Protein AF-A0A955UCB5-F1 (afdb_monomer)

pLDDT: mean 82.13, std 14.34, range [44.41, 97.75]

Radius of gyration: 19.91 Å; Cα contacts (8 Å, |Δi|>4): 439; chains: 1; bounding box: 48×42×51 Å

Solvent-accessible surface area (backbone atoms only — not comparable to full-atom values): 14800 Å² total; per-residue (Å²): 137,89,69,63,82,62,87,59,79,80,80,86,78,66,87,86,49,94,66,88,48,70,61,58,55,51,48,58,54,38,50,50,36,45,74,38,91,56,63,33,36,54,46,37,51,54,46,70,68,32,68,62,51,52,74,39,51,71,36,31,36,47,35,74,82,39,68,31,72,36,48,64,67,54,44,32,37,40,43,53,52,35,23,58,76,66,33,35,67,54,28,51,52,32,46,50,54,52,61,74,42,67,53,41,62,26,38,37,34,34,33,23,31,22,39,38,36,93,56,74,33,80,75,54,99,69,31,31,41,36,18,46,87,76,46,74,90,42,75,63,50,56,54,51,67,49,80,76,77,56,78,84,53,63,91,60,69,83,59,80,62,48,40,20,29,40,35,37,72,44,77,40,62,30,74,48,48,87,91,66,64,53,64,80,80,53,35,66,60,55,52,49,55,52,47,50,51,52,51,31,57,54,46,46,71,42,88,83,41,39,42,41,80,51,38,37,37,33,39,39,47,86,73,38,73,47,25,88,79,50,71,85,36,70,51,64,74,90,71,94,75,86,76,86,59,73,21,80,56,49,68,78,70,56,58,83,76,115

Secondary structure (DSSP, 8-state):
---TT--PPPP---TTSS---HHHHHHHHHHHHHHSTTHHHHHHHHHHH-HHHHHHTTPEEE-SS-EEE--HHHHHHHHHHHHHHH-HHHHHHHHHHHHH-SEEEEEEEEEEESEEESSPEEEETTEEEEETTTSPP-HHHHHHH--SSGGG-GGGTTSPPP-EEEEEEEEEESEE-GGG--TTTTHHHHHHHHHHHHHHHHHTTSTT---EEEEEEEEE-TTSTTTTTS---EE----S------EEE-HHHHGGG-

Sequence (258 aa):
MHIGHLNVPKPELNDEAIFHDSWLKLYLHYSRQIENEGPGVIALKALEEDPRAQALQGQYISRGSGASIFEIKKLAIWYLWAAHEFGSTVAERNLNKFLDSERIPVINILWVLGIEVDETIELGNGIRIISIKEMPDSPEKEHFLKEEIFDRYRFLNDLPMPKAAITYTCEVKKITNPESYDREKDNHFVTFSSLLYDVALLLNTVNGISCIPFYSTSYSSREMPMGMFCGRSGSAPRHEIWGSKSSKLSASNALDLN

Mean predicted aligned error: 7.87 Å

Foldseek 3Di:
DALAPFPQDDDPDDPPDPDPDPLVSLLVVLLVVLVDDGSLVVLLVVLVPDVLSVVQQQFWFDQLQGTFGDDSSLLSSLQSVCCVPPNNVLSVVQSVVQSPDQKAKKKKKFQKPQEAEPAWADLDPQKIKHFLVPDADDPLSSVLVCLDPVPVVVVCNPAHGGGIIIIHIDIAGTTDDPVCRPCVRSVVSVVVNVVSVVVQVVQVVQPQGHIGGAKIWMFGDSSHRPTHPRDIDIDGPDDPDGDPHHGYDDNVSSVVSD

Structure (mmCIF, N/CA/C/O backbone):
data_AF-A0A955UCB5-F1
#
_entry.id   AF-A0A955UCB5-F1
#
loop_
_atom_site.group_PDB
_atom_site.id
_atom_site.type_symbol
_atom_site.label_atom_id
_atom_site.label_alt_id
_atom_site.label_comp_id
_atom_site.label_asym_id
_atom_site.label_entity_id
_atom_site.label_seq_id
_atom_site.pdbx_PDB_ins_code
_atom_site.Cartn_x
_atom_site.Cartn_y
_atom_site.Cartn_z
_atom_site.occupancy
_atom_site.B_iso_or_equiv
_atom_site.auth_seq_id
_atom_site.auth_comp_id
_atom_site.auth_asym_id
_atom_site.auth_atom_id
_atom_site.pdbx_PDB_model_num
ATOM 1 N N . MET A 1 1 ? -15.658 -9.540 17.609 1.00 53.66 1 MET A N 1
ATOM 2 C CA . MET A 1 1 ? -16.356 -8.252 17.437 1.00 53.66 1 MET A CA 1
ATOM 3 C C . MET A 1 1 ? -17.074 -8.301 16.100 1.00 53.66 1 MET A C 1
ATOM 5 O O . MET A 1 1 ? -16.388 -8.554 15.122 1.00 53.66 1 MET A O 1
ATOM 9 N N . HIS A 1 2 ? -18.402 -8.142 16.063 1.00 53.25 2 HIS A N 1
ATOM 10 C CA . HIS A 1 2 ? -19.173 -8.201 14.816 1.00 53.25 2 HIS A CA 1
ATOM 11 C C . HIS A 1 2 ? -19.649 -6.795 14.433 1.00 53.25 2 HIS A C 1
ATOM 13 O O . HIS A 1 2 ? -20.469 -6.221 15.144 1.00 53.25 2 HIS A O 1
ATOM 19 N N . ILE A 1 3 ? -19.078 -6.226 13.363 1.00 59.25 3 ILE A N 1
ATOM 20 C CA . ILE A 1 3 ? -19.432 -4.889 12.829 1.00 59.25 3 ILE A CA 1
ATOM 21 C C . ILE A 1 3 ? -20.151 -5.017 11.460 1.00 59.25 3 ILE A C 1
ATOM 23 O O . ILE A 1 3 ? -20.574 -4.031 10.859 1.00 59.25 3 ILE A O 1
ATOM 27 N N . GLY A 1 4 ? -20.340 -6.239 10.944 1.00 44.41 4 GLY A N 1
ATOM 28 C CA . GLY A 1 4 ? -21.134 -6.487 9.739 1.00 44.41 4 GLY A CA 1
ATOM 29 C C . GLY A 1 4 ? -22.550 -5.908 9.856 1.00 44.41 4 GLY A C 1
ATOM 30 O O . GLY A 1 4 ? -23.153 -6.011 10.916 1.00 44.41 4 GLY A O 1
ATOM 31 N N . HIS A 1 5 ? -23.075 -5.318 8.772 1.00 59.44 5 HIS A N 1
ATOM 32 C CA . HIS A 1 5 ? -24.405 -4.672 8.637 1.00 59.44 5 HIS A CA 1
ATOM 33 C C . HIS A 1 5 ? -24.481 -3.148 8.823 1.00 59.44 5 HIS A C 1
ATOM 35 O O . HIS 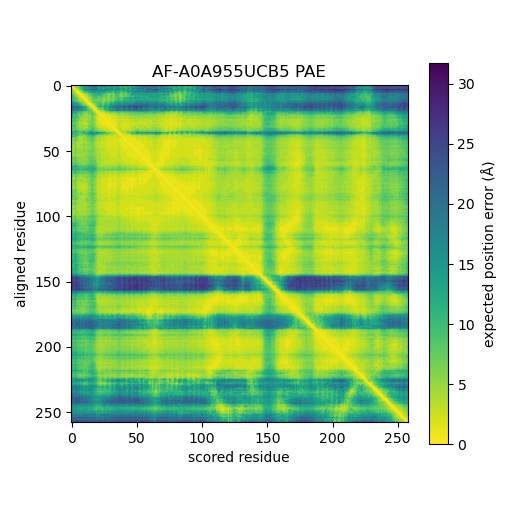A 1 5 ? -25.576 -2.591 8.909 1.00 59.44 5 HIS A O 1
ATOM 41 N N . LEU A 1 6 ? -23.356 -2.435 8.809 1.00 61.62 6 LEU A N 1
ATOM 42 C CA . LEU A 1 6 ? -23.396 -0.978 8.715 1.00 61.62 6 LEU A CA 1
ATOM 43 C C . LEU A 1 6 ? -23.772 -0.541 7.286 1.00 61.62 6 LEU A C 1
ATOM 45 O O . LEU A 1 6 ? -22.968 -0.665 6.365 1.00 61.62 6 LEU A O 1
ATOM 49 N N . ASN A 1 7 ? -24.985 -0.007 7.104 1.00 67.88 7 ASN A N 1
ATOM 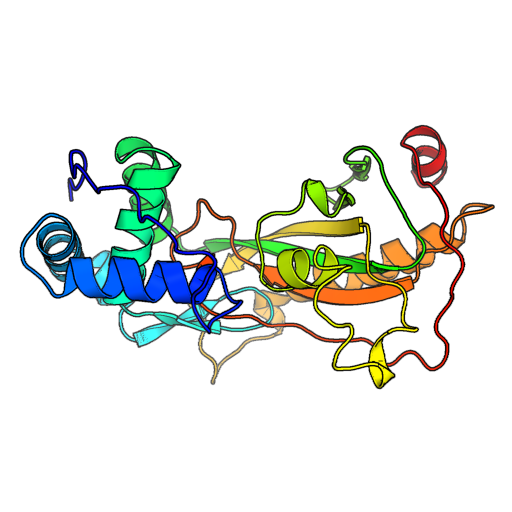50 C CA . ASN A 1 7 ? -25.397 0.689 5.878 1.00 67.88 7 ASN A CA 1
ATOM 51 C C . ASN A 1 7 ? -24.667 2.039 5.786 1.00 67.88 7 ASN A C 1
ATOM 53 O O . ASN A 1 7 ? -25.227 3.083 6.120 1.00 67.88 7 ASN A O 1
ATOM 57 N N . VAL A 1 8 ? -23.394 2.012 5.390 1.00 67.06 8 VAL A N 1
ATOM 58 C CA . VAL A 1 8 ? -22.567 3.214 5.228 1.00 67.06 8 VAL A CA 1
ATOM 59 C C . VAL A 1 8 ? -22.917 3.885 3.892 1.00 67.06 8 VAL A C 1
ATOM 61 O O . VAL A 1 8 ? -22.713 3.269 2.843 1.00 67.06 8 VAL A O 1
ATOM 64 N N . PRO A 1 9 ? -23.458 5.118 3.884 1.00 67.25 9 PRO A N 1
ATOM 65 C CA . PRO A 1 9 ? -23.790 5.810 2.643 1.00 67.25 9 PRO A CA 1
ATOM 66 C C . PRO A 1 9 ? -22.520 6.184 1.867 1.00 67.25 9 PRO A C 1
ATOM 68 O O . PRO A 1 9 ? -21.511 6.572 2.461 1.00 67.25 9 PRO A O 1
ATOM 71 N N . LYS A 1 10 ? -22.584 6.094 0.533 1.00 71.31 10 LYS A N 1
ATOM 72 C CA . LYS A 1 10 ? -21.487 6.500 -0.354 1.00 71.31 10 LYS A CA 1
ATOM 73 C C . LYS A 1 10 ? -21.282 8.018 -0.276 1.00 71.31 10 LYS A C 1
ATOM 75 O O . LYS A 1 10 ? -22.256 8.750 -0.459 1.00 71.31 10 LYS A O 1
ATOM 80 N N . PRO A 1 11 ? -20.053 8.516 -0.052 1.00 72.75 11 PRO A N 1
ATOM 81 C CA . PRO A 1 11 ? -19.789 9.944 -0.141 1.00 72.75 11 PRO A CA 1
ATOM 82 C C . PRO A 1 11 ? -20.012 10.461 -1.563 1.00 72.75 11 PRO A C 1
ATOM 84 O O . PRO A 1 11 ? -19.400 9.965 -2.510 1.00 72.75 11 PRO A O 1
ATOM 87 N N . GLU A 1 12 ? -20.810 11.517 -1.700 1.00 69.94 12 GLU A N 1
ATOM 88 C CA . GLU A 1 12 ? -20.760 12.385 -2.876 1.00 69.94 12 GLU A CA 1
ATOM 89 C C . GLU A 1 12 ? -19.517 13.273 -2.751 1.00 69.94 12 GLU A C 1
ATOM 91 O O . GLU A 1 12 ? -19.494 14.276 -2.032 1.00 69.94 12 GLU A O 1
ATOM 96 N N . LEU A 1 13 ? -18.424 12.849 -3.385 1.00 67.44 13 LEU A N 1
ATOM 97 C CA . LEU A 1 13 ? -17.206 13.645 -3.446 1.00 67.44 13 LEU A CA 1
ATOM 98 C C . LEU A 1 13 ? -17.403 14.735 -4.495 1.00 67.44 13 LEU A C 1
ATOM 100 O O . LEU A 1 13 ? -17.329 14.471 -5.687 1.00 67.44 13 LEU A O 1
ATOM 104 N N . ASN A 1 14 ? -17.663 15.960 -4.042 1.00 56.94 14 ASN A N 1
ATOM 105 C CA . ASN A 1 14 ? -17.807 17.093 -4.947 1.00 56.94 14 ASN A CA 1
ATOM 106 C C . ASN A 1 14 ? -16.453 17.394 -5.618 1.00 56.94 14 ASN A C 1
ATOM 108 O O . ASN A 1 14 ? -15.439 17.609 -4.930 1.00 56.94 14 ASN A O 1
ATOM 112 N N . ASP A 1 15 ? -16.426 17.421 -6.950 1.00 56.78 15 ASP A N 1
ATOM 113 C CA . ASP A 1 15 ? -15.214 17.700 -7.735 1.00 56.78 15 ASP A CA 1
ATOM 114 C C . ASP A 1 15 ? -14.729 19.148 -7.557 1.00 56.78 15 ASP A C 1
ATOM 116 O O . ASP A 1 15 ? -13.542 19.432 -7.696 1.00 56.78 15 ASP A O 1
ATOM 120 N N . GLU A 1 16 ? -15.619 20.043 -7.122 1.00 49.38 16 GLU A N 1
ATOM 121 C CA . GLU A 1 16 ? -15.372 21.480 -6.943 1.00 49.38 16 GLU A CA 1
ATOM 122 C C . GLU A 1 16 ? -14.616 21.851 -5.650 1.00 49.38 16 GLU A C 1
ATOM 124 O O . GLU A 1 16 ? -14.295 23.018 -5.419 1.00 49.38 16 GLU A O 1
ATOM 129 N N . ALA A 1 17 ? -14.331 20.890 -4.764 1.00 48.88 17 ALA A N 1
ATOM 130 C CA . ALA A 1 17 ? -13.659 21.185 -3.500 1.00 48.88 17 ALA A CA 1
ATOM 131 C C . ALA A 1 17 ? -12.164 21.522 -3.691 1.00 48.88 17 ALA A C 1
ATOM 133 O O . ALA A 1 17 ? -11.439 20.811 -4.381 1.00 48.88 17 ALA A O 1
ATOM 134 N N . ILE A 1 18 ? -11.698 22.551 -2.968 1.00 52.53 18 ILE A N 1
ATOM 135 C CA . ILE A 1 18 ? -10.327 23.120 -2.960 1.00 52.53 18 ILE A CA 1
ATOM 136 C C . ILE A 1 18 ? -9.224 22.066 -2.716 1.00 52.53 18 ILE A C 1
ATOM 138 O O . ILE A 1 18 ? -8.063 22.266 -3.070 1.00 52.53 18 ILE A O 1
ATOM 142 N N . PHE A 1 19 ? -9.570 20.925 -2.119 1.00 52.69 19 PHE A N 1
ATOM 143 C CA . PHE A 1 19 ? -8.641 19.826 -1.885 1.00 52.69 19 PHE A CA 1
ATOM 144 C C . PHE A 1 19 ? -8.586 18.904 -3.103 1.00 52.69 19 PHE A C 1
ATOM 146 O O . PHE A 1 19 ? -9.509 18.134 -3.346 1.00 52.69 19 PHE A O 1
ATOM 153 N N . HIS A 1 20 ? -7.477 18.934 -3.838 1.00 60.25 20 HIS A N 1
ATOM 154 C CA . HIS A 1 20 ? -7.224 18.010 -4.949 1.00 60.25 20 HIS A CA 1
ATOM 155 C C . HIS A 1 20 ? -6.845 16.590 -4.502 1.00 60.25 20 HIS A C 1
ATOM 157 O O . HIS A 1 20 ? -6.567 15.761 -5.360 1.00 60.25 20 HIS A O 1
ATOM 163 N N . ASP A 1 21 ? -6.796 16.328 -3.196 1.00 70.88 21 ASP A N 1
ATOM 164 C CA . ASP A 1 21 ? -6.437 15.036 -2.616 1.00 70.88 21 ASP A CA 1
ATOM 165 C C . ASP A 1 21 ? -7.709 14.237 -2.291 1.00 70.88 21 ASP A C 1
ATOM 167 O O . ASP A 1 21 ? -8.438 14.547 -1.338 1.00 70.88 21 ASP A O 1
ATOM 171 N N . SER A 1 22 ? -7.983 13.220 -3.110 1.00 72.62 22 SER A N 1
ATOM 172 C CA . SER A 1 22 ? -9.120 12.308 -2.950 1.00 72.62 22 SER A CA 1
ATOM 173 C C . SER A 1 22 ? -9.147 11.638 -1.566 1.00 72.62 22 SER A C 1
ATOM 175 O O . SER A 1 22 ? -10.216 11.477 -0.967 1.00 72.62 22 SER A O 1
ATOM 177 N N . TRP A 1 23 ? -7.977 11.346 -0.997 1.00 76.06 23 TRP A N 1
ATOM 178 C CA . TRP A 1 23 ? -7.823 10.689 0.299 1.00 76.06 23 TRP A CA 1
ATOM 179 C C . TRP A 1 23 ? -8.203 11.599 1.452 1.00 76.06 23 TRP A C 1
ATOM 181 O O . TRP A 1 23 ? -8.888 11.164 2.380 1.00 76.06 23 TRP A O 1
ATOM 191 N N . LEU A 1 24 ? -7.816 12.873 1.381 1.00 80.06 24 LEU A N 1
ATOM 192 C CA . LEU A 1 24 ? -8.208 13.859 2.380 1.00 80.06 24 LEU A CA 1
ATOM 193 C C . LEU A 1 24 ? -9.727 14.064 2.380 1.00 80.06 24 LEU A C 1
ATOM 195 O O . LEU A 1 24 ? -10.328 14.148 3.451 1.00 80.06 24 LEU A O 1
ATOM 199 N N . LYS A 1 25 ? -10.370 14.088 1.202 1.00 80.56 25 LYS A N 1
ATOM 200 C CA . LYS A 1 25 ? -11.837 14.186 1.124 1.00 80.56 25 LYS A CA 1
ATOM 201 C C . LYS A 1 25 ? -12.514 12.979 1.781 1.00 80.56 25 LYS A C 1
ATOM 203 O O . LYS A 1 25 ? -13.435 13.162 2.577 1.00 80.56 25 LYS A O 1
ATOM 208 N N . LEU A 1 26 ? -12.040 11.762 1.492 1.00 83.69 26 LEU A N 1
ATOM 209 C CA . LEU A 1 26 ? -12.549 10.536 2.117 1.00 83.69 26 LEU A CA 1
ATOM 210 C C . LEU A 1 26 ? -12.333 10.552 3.633 1.00 83.69 26 LEU A C 1
ATOM 212 O O . LEU A 1 26 ? -13.263 10.267 4.385 1.00 83.69 26 LEU A O 1
ATOM 216 N N . TYR A 1 27 ? -11.141 10.946 4.085 1.00 86.44 27 TYR A N 1
ATOM 217 C CA . TYR A 1 27 ? -10.825 11.065 5.504 1.00 86.44 27 TYR A CA 1
ATOM 218 C C . TYR A 1 27 ? -11.792 12.017 6.212 1.00 86.44 27 TYR A C 1
ATOM 220 O O . TYR A 1 27 ? -12.409 11.625 7.196 1.00 86.44 27 TYR A O 1
ATOM 228 N N . LEU A 1 28 ? -11.980 13.232 5.685 1.00 85.69 28 LEU A N 1
ATOM 229 C CA . LEU A 1 28 ? -12.888 14.230 6.261 1.00 85.69 28 LEU A CA 1
ATOM 230 C C . LEU A 1 28 ? -14.350 13.769 6.258 1.00 85.69 28 LEU A C 1
ATOM 232 O O . LEU A 1 28 ? -15.113 14.107 7.163 1.00 85.69 28 LEU A O 1
ATOM 236 N N . HIS A 1 29 ? -14.761 13.017 5.237 1.00 86.50 29 HIS A N 1
ATOM 237 C CA . HIS A 1 29 ? -16.113 12.481 5.171 1.00 86.50 29 HIS A CA 1
ATOM 238 C C . HIS A 1 29 ? -16.359 11.447 6.276 1.00 86.50 29 HIS A C 1
ATOM 240 O O . HIS A 1 29 ? -17.300 11.583 7.057 1.00 86.50 29 HIS A O 1
ATOM 246 N N . TYR A 1 30 ? -15.502 10.430 6.374 1.00 88.69 30 TYR A N 1
ATOM 247 C CA . TYR A 1 30 ? -15.668 9.367 7.364 1.00 88.69 30 TYR A CA 1
ATOM 248 C C . TYR A 1 30 ? -15.321 9.816 8.785 1.00 88.69 30 TYR A C 1
ATOM 250 O O . TYR A 1 30 ? -15.924 9.309 9.728 1.00 88.69 30 TYR A O 1
ATOM 258 N N . SER A 1 31 ? -14.427 10.798 8.964 1.00 88.88 31 SER A N 1
ATOM 259 C CA . SER A 1 31 ? -14.155 11.384 10.282 1.00 88.88 31 SER A CA 1
ATOM 260 C C . SER A 1 31 ? -15.422 12.004 10.870 1.00 88.88 31 SER A C 1
ATOM 262 O O . SER A 1 31 ? -15.750 11.764 12.025 1.00 88.88 31 SER A O 1
ATOM 264 N N . ARG A 1 32 ? -16.216 12.702 10.047 1.00 87.69 32 ARG A N 1
ATOM 265 C CA . ARG A 1 32 ? -17.524 13.217 10.471 1.00 87.69 32 ARG A CA 1
ATOM 266 C C . ARG A 1 32 ? -18.497 12.095 10.826 1.00 87.69 32 ARG A C 1
ATOM 268 O O . ARG A 1 32 ? -19.284 12.271 11.747 1.00 87.69 32 ARG A O 1
ATOM 275 N N . GLN A 1 33 ? -18.470 10.959 10.129 1.00 87.00 33 GLN A N 1
ATOM 276 C CA . GLN A 1 33 ? -19.364 9.837 10.444 1.00 87.00 33 GLN A CA 1
ATOM 277 C C . GLN A 1 33 ? -19.028 9.143 11.770 1.00 87.00 33 GLN A C 1
ATOM 279 O O . GLN A 1 33 ? -19.924 8.590 12.399 1.00 87.00 33 GLN A O 1
ATOM 284 N N . ILE A 1 34 ? -17.761 9.138 12.197 1.00 90.56 34 ILE A N 1
ATOM 285 C CA . ILE A 1 34 ? -17.385 8.588 13.512 1.00 90.56 34 ILE A CA 1
ATOM 286 C C . ILE A 1 34 ? -17.616 9.584 14.659 1.00 90.56 34 ILE A C 1
ATOM 288 O O . ILE A 1 34 ? -17.646 9.176 15.815 1.00 90.56 34 ILE A O 1
ATOM 292 N N . GLU A 1 35 ? -17.771 10.874 14.349 1.00 88.19 35 GLU A N 1
ATOM 293 C CA . GLU A 1 35 ? -18.061 11.940 15.318 1.00 88.19 35 GLU A CA 1
ATOM 294 C C . GLU A 1 35 ? -19.566 12.175 15.515 1.00 88.19 35 GLU A C 1
ATOM 296 O O . GLU A 1 35 ? -19.990 12.550 16.605 1.00 88.19 35 GLU A O 1
ATOM 301 N N . ASN A 1 36 ? -20.370 11.954 14.472 1.00 82.50 36 ASN A N 1
ATOM 302 C CA . ASN A 1 36 ? -21.817 12.150 14.491 1.00 82.50 36 ASN A CA 1
ATOM 303 C C . ASN A 1 36 ? -22.542 10.805 14.642 1.00 82.50 36 ASN A C 1
ATOM 305 O O . ASN A 1 36 ? -22.079 9.789 14.133 1.00 82.50 36 ASN A O 1
ATOM 309 N N . GLU A 1 37 ? -23.677 10.792 15.344 1.00 71.25 37 GLU A N 1
ATOM 310 C CA . GLU A 1 37 ? -24.471 9.584 15.617 1.00 71.25 37 GLU A CA 1
ATOM 311 C C . GLU A 1 37 ? -24.684 8.706 14.367 1.00 71.25 37 GLU A C 1
ATOM 313 O O . GLU A 1 37 ? -24.936 9.208 13.271 1.00 71.25 37 GLU A O 1
ATOM 318 N N . GLY A 1 38 ? -24.611 7.379 14.531 1.00 81.56 38 GLY A N 1
ATOM 319 C CA . GLY A 1 38 ? -24.869 6.421 13.454 1.00 81.56 38 GLY A CA 1
ATOM 320 C C . GLY A 1 38 ? -23.826 5.301 13.340 1.00 81.56 38 GLY A C 1
ATOM 321 O O . GLY A 1 38 ? -23.181 4.945 14.331 1.00 81.56 38 GLY A O 1
ATOM 322 N N . PRO A 1 39 ? -23.659 4.720 12.135 1.00 84.94 39 PRO A N 1
ATOM 323 C CA . PRO A 1 39 ? -22.756 3.595 11.884 1.00 84.94 39 PRO A CA 1
ATOM 324 C C . PRO A 1 39 ? -21.307 3.810 12.336 1.00 84.94 39 PRO A C 1
ATOM 326 O O . PRO A 1 39 ? -20.680 2.887 12.857 1.00 84.94 39 PRO A O 1
ATOM 329 N N . GLY A 1 40 ? -20.775 5.024 12.172 1.00 89.00 40 GLY A N 1
ATOM 330 C CA . GLY A 1 40 ? -19.391 5.322 12.531 1.00 89.00 40 GLY A CA 1
ATOM 331 C C . GLY A 1 40 ? -19.127 5.286 14.031 1.00 89.00 40 GLY A C 1
ATOM 332 O O . GLY A 1 40 ? -18.118 4.721 14.448 1.00 89.00 40 GLY A O 1
ATOM 333 N N . VAL A 1 41 ? -20.054 5.793 14.847 1.00 92.00 41 VAL A N 1
ATOM 334 C CA . VAL A 1 41 ? -19.956 5.724 16.315 1.00 92.00 41 VAL A CA 1
ATOM 335 C C . VAL A 1 41 ? -20.004 4.274 16.800 1.00 92.00 41 VAL A C 1
ATOM 337 O O . VAL A 1 41 ? -19.249 3.904 17.696 1.00 92.00 41 VAL A O 1
ATOM 340 N N . ILE A 1 42 ? -20.842 3.432 16.182 1.00 92.19 42 ILE A N 1
ATOM 341 C CA . ILE A 1 42 ? -20.923 2.000 16.510 1.00 92.19 42 ILE A CA 1
ATOM 342 C C . ILE A 1 42 ? -19.590 1.306 16.201 1.00 92.19 42 ILE A C 1
ATOM 344 O O . ILE A 1 42 ? -19.060 0.601 17.058 1.00 92.19 42 ILE A O 1
ATOM 348 N N . ALA A 1 43 ? -19.030 1.527 15.006 1.00 93.00 43 ALA A N 1
ATOM 349 C CA . ALA A 1 43 ? -17.743 0.951 14.617 1.00 93.00 43 ALA A CA 1
ATOM 350 C C . ALA A 1 43 ? -16.602 1.419 15.530 1.00 93.00 43 ALA A C 1
ATOM 352 O O . ALA A 1 43 ? -15.791 0.602 15.967 1.00 93.00 43 ALA A O 1
ATOM 353 N N . LEU A 1 44 ? -16.555 2.720 15.836 1.00 95.69 44 LEU A N 1
ATOM 354 C CA . LEU A 1 44 ? -15.549 3.300 16.718 1.00 95.69 44 LEU A CA 1
ATOM 355 C C . LEU A 1 44 ? -15.628 2.689 18.118 1.00 95.69 44 LEU A C 1
ATOM 357 O O . LEU A 1 44 ? -14.625 2.176 18.601 1.00 95.69 44 LEU A O 1
ATOM 361 N N . LYS A 1 45 ? -16.817 2.666 18.727 1.00 95.25 45 LYS A N 1
ATOM 362 C CA . LYS A 1 45 ? -17.015 2.104 20.065 1.00 95.25 45 LYS A CA 1
ATOM 363 C C . LYS A 1 45 ? -16.646 0.621 20.122 1.00 95.25 45 LYS A C 1
ATOM 365 O O . LYS A 1 45 ? -15.960 0.196 21.043 1.00 95.25 45 LYS A O 1
ATOM 370 N N . ALA A 1 46 ? -17.053 -0.157 19.119 1.00 95.44 46 ALA A N 1
ATOM 371 C CA . ALA A 1 46 ? -16.708 -1.573 19.046 1.00 95.44 46 ALA A CA 1
ATOM 372 C C . ALA A 1 46 ? -15.182 -1.780 19.007 1.00 95.44 46 ALA A C 1
ATOM 374 O O . ALA A 1 46 ? -14.657 -2.636 19.715 1.00 95.44 46 ALA A O 1
ATOM 375 N N . LEU A 1 47 ? -14.464 -0.967 18.224 1.00 96.19 47 LEU A N 1
ATOM 376 C CA . LEU A 1 47 ? -13.003 -1.001 18.153 1.00 96.19 47 LEU A CA 1
ATOM 377 C C . LEU A 1 47 ? -12.328 -0.495 19.433 1.00 96.19 47 LEU A C 1
ATOM 379 O O . LEU A 1 47 ? -11.282 -1.015 19.808 1.00 96.19 47 LEU A O 1
ATOM 383 N N . GLU A 1 48 ? -12.910 0.493 20.111 1.00 96.69 48 GLU A N 1
ATOM 384 C CA . GLU A 1 48 ? -12.438 0.954 21.419 1.00 96.69 48 GLU A CA 1
ATOM 385 C C . GLU A 1 48 ? -12.601 -0.128 22.499 1.00 96.69 48 GLU A C 1
ATOM 387 O O . GLU A 1 48 ? -11.800 -0.189 23.430 1.00 96.69 48 GLU A O 1
ATOM 392 N N . GLU A 1 49 ? -13.583 -1.017 22.363 1.00 97.44 49 GLU A N 1
ATOM 393 C CA . GLU A 1 49 ? -13.794 -2.160 23.256 1.00 97.44 49 GLU A CA 1
ATOM 394 C C . GLU A 1 49 ? -12.963 -3.405 22.862 1.00 97.44 49 GLU A C 1
ATOM 396 O O . GLU A 1 49 ? -12.839 -4.331 23.666 1.00 97.44 49 GLU A O 1
ATOM 401 N N . ASP A 1 50 ? -12.359 -3.452 21.663 1.00 97.62 50 ASP A N 1
ATOM 402 C CA . ASP A 1 50 ? -11.527 -4.582 21.221 1.00 97.62 50 ASP A CA 1
ATOM 403 C C . ASP A 1 50 ? -10.113 -4.506 21.842 1.00 97.62 50 ASP A C 1
ATOM 405 O O . ASP A 1 50 ? -9.330 -3.602 21.517 1.00 97.62 50 ASP A O 1
ATOM 409 N N . PRO A 1 51 ? -9.715 -5.477 22.691 1.00 97.75 51 PRO A N 1
ATOM 410 C CA . PRO A 1 51 ? -8.419 -5.444 23.367 1.00 97.75 51 PRO A CA 1
ATOM 411 C C . PRO A 1 51 ? -7.230 -5.492 22.396 1.00 97.75 51 PRO A C 1
ATOM 413 O O . PRO A 1 51 ? -6.164 -4.963 22.712 1.00 97.75 51 PRO A O 1
ATOM 416 N N . ARG A 1 52 ? -7.393 -6.082 21.202 1.00 97.44 52 ARG A N 1
ATOM 417 C CA . ARG A 1 52 ? -6.332 -6.138 20.182 1.00 97.44 52 ARG A CA 1
ATOM 418 C C . ARG A 1 52 ? -6.085 -4.761 19.574 1.00 97.44 52 ARG A C 1
ATOM 420 O O . ARG A 1 52 ? -4.939 -4.401 19.330 1.00 97.44 52 ARG A O 1
ATOM 427 N N . ALA A 1 53 ? -7.145 -3.984 19.347 1.00 96.69 53 ALA A N 1
ATOM 428 C CA . ALA A 1 53 ? -7.032 -2.619 18.840 1.00 96.69 53 ALA A CA 1
ATOM 429 C C . ALA A 1 53 ? -6.450 -1.678 19.907 1.00 96.69 53 ALA A C 1
ATOM 431 O O . ALA A 1 53 ? -5.559 -0.885 19.602 1.00 96.69 53 ALA A O 1
ATOM 432 N N . GLN A 1 54 ? -6.870 -1.830 21.168 1.00 97.62 54 GLN A N 1
ATOM 433 C CA . GLN A 1 54 ? -6.298 -1.094 22.301 1.00 97.62 54 GLN A CA 1
ATOM 434 C C . GLN A 1 54 ? -4.801 -1.363 22.482 1.00 97.62 54 GLN A C 1
ATOM 436 O O . GLN A 1 54 ? -4.032 -0.429 22.694 1.00 97.62 54 GLN A O 1
ATOM 441 N N . ALA A 1 55 ? -4.355 -2.612 22.313 1.00 96.00 55 ALA A N 1
ATOM 442 C CA . ALA A 1 55 ? -2.935 -2.960 22.380 1.00 96.00 55 ALA A CA 1
ATOM 443 C C . ALA A 1 55 ? -2.078 -2.255 21.307 1.00 96.00 55 ALA A C 1
ATOM 445 O O . ALA A 1 55 ? -0.874 -2.077 21.496 1.00 96.00 55 ALA A O 1
ATOM 446 N N . LEU A 1 56 ? -2.685 -1.846 20.188 1.00 95.12 56 LEU A N 1
ATOM 447 C CA . LEU A 1 56 ? -2.011 -1.112 19.117 1.00 95.12 56 LEU A CA 1
ATOM 448 C C . LEU A 1 56 ? -2.072 0.411 19.299 1.00 95.12 56 LEU A C 1
ATOM 450 O O . LEU A 1 56 ? -1.308 1.115 18.644 1.00 95.12 56 LEU A O 1
ATOM 454 N N . GLN A 1 57 ? -2.941 0.944 20.163 1.00 95.62 57 GLN A N 1
ATOM 455 C CA . GLN A 1 57 ? -3.116 2.389 20.342 1.00 95.62 57 GLN A CA 1
ATOM 456 C C . GLN A 1 57 ? -1.793 3.084 20.702 1.00 95.62 57 GLN A C 1
ATOM 458 O O . GLN A 1 57 ? -1.121 2.724 21.666 1.00 95.62 57 GLN A O 1
ATOM 463 N N . GLY A 1 58 ? -1.409 4.089 19.906 1.00 92.75 58 GLY A N 1
ATOM 464 C CA . GLY A 1 58 ? -0.161 4.837 20.085 1.00 92.75 58 GLY A CA 1
ATOM 465 C C . GLY A 1 58 ? 1.106 4.129 19.585 1.00 92.75 58 GLY A C 1
ATOM 466 O O . GLY A 1 58 ? 2.169 4.745 19.566 1.00 92.75 58 GLY A O 1
ATOM 467 N N . GLN A 1 59 ? 1.016 2.870 19.146 1.00 93.31 59 GLN A N 1
ATOM 468 C CA . GLN A 1 59 ? 2.152 2.137 18.583 1.00 93.31 59 GLN A CA 1
ATOM 469 C C . GLN A 1 59 ? 2.475 2.619 17.167 1.00 93.31 59 GLN A C 1
ATOM 471 O O . GLN A 1 59 ? 1.594 3.052 16.423 1.00 93.31 59 GLN A O 1
ATOM 476 N N . TYR A 1 60 ? 3.738 2.499 16.759 1.00 91.06 60 TYR A N 1
ATOM 477 C CA . TYR A 1 60 ? 4.143 2.779 15.383 1.00 91.06 60 TYR A CA 1
ATOM 478 C C . TYR A 1 60 ? 3.932 1.544 14.508 1.00 91.06 60 TYR A C 1
ATOM 480 O O . TYR A 1 60 ? 4.550 0.498 14.712 1.00 91.06 60 TYR A O 1
ATOM 488 N N . ILE A 1 61 ? 3.068 1.680 13.505 1.00 90.44 61 ILE A N 1
ATOM 489 C CA . ILE A 1 61 ? 2.789 0.631 12.525 1.00 90.44 61 ILE A CA 1
ATOM 490 C C . ILE A 1 61 ? 3.679 0.848 11.312 1.00 90.44 61 ILE A C 1
ATOM 492 O O . ILE A 1 61 ? 3.720 1.948 10.753 1.00 90.44 61 ILE A O 1
ATOM 496 N N . SER A 1 62 ? 4.405 -0.198 10.929 1.00 87.81 62 SER A N 1
ATOM 497 C CA . SER A 1 62 ? 5.298 -0.189 9.777 1.00 87.81 62 SER A CA 1
ATOM 498 C C . SER A 1 62 ? 4.524 0.009 8.475 1.00 87.81 62 SER A C 1
ATOM 500 O O . SER A 1 62 ? 3.421 -0.498 8.288 1.00 87.81 62 SER A O 1
ATOM 502 N N . ARG A 1 63 ? 5.141 0.737 7.553 1.00 83.06 63 ARG A N 1
ATOM 503 C CA . ARG A 1 63 ? 4.713 0.931 6.163 1.00 83.06 63 ARG A CA 1
ATOM 504 C C . ARG A 1 63 ? 5.811 0.487 5.192 1.00 83.06 63 ARG A C 1
ATOM 506 O O . ARG A 1 63 ? 5.831 0.916 4.042 1.00 83.06 63 ARG A O 1
ATOM 513 N N . GLY A 1 64 ? 6.766 -0.317 5.668 1.00 83.56 64 GLY A N 1
ATOM 514 C CA . GLY A 1 64 ? 8.004 -0.640 4.962 1.00 83.56 64 GLY A CA 1
ATOM 515 C C . GLY A 1 64 ? 9.069 0.426 5.202 1.00 83.56 64 GLY A C 1
ATOM 516 O O . GLY A 1 64 ? 9.812 0.348 6.174 1.00 83.56 64 GLY A O 1
ATOM 517 N N . SER A 1 65 ? 9.117 1.454 4.350 1.00 80.44 65 SER A N 1
ATOM 518 C CA . SER A 1 65 ? 10.143 2.515 4.407 1.00 80.44 65 SER A CA 1
ATOM 519 C C . SER A 1 65 ? 9.917 3.576 5.498 1.00 80.44 65 SER A C 1
ATOM 521 O O . SER A 1 65 ? 10.725 4.489 5.659 1.00 80.44 65 SER A O 1
ATOM 523 N N . GLY A 1 66 ? 8.830 3.471 6.259 1.00 82.69 66 GLY A N 1
ATOM 524 C CA . GLY A 1 66 ? 8.490 4.385 7.342 1.00 82.69 66 GLY A CA 1
ATOM 525 C C . GLY A 1 66 ? 7.473 3.772 8.295 1.00 82.69 66 GLY A C 1
ATOM 526 O O . GLY A 1 66 ? 7.087 2.614 8.151 1.00 82.69 66 GLY A O 1
ATOM 527 N N . ALA A 1 67 ? 7.019 4.557 9.267 1.00 86.19 67 ALA A N 1
ATOM 528 C CA . ALA A 1 67 ? 6.005 4.132 10.223 1.00 86.19 67 ALA A CA 1
ATOM 529 C C . ALA A 1 67 ? 5.046 5.273 10.559 1.00 86.19 67 ALA A C 1
ATOM 531 O O . ALA A 1 67 ? 5.347 6.443 10.312 1.00 86.19 67 ALA A O 1
ATOM 532 N N . SER A 1 68 ? 3.871 4.943 11.075 1.00 87.25 68 SER A N 1
ATOM 533 C CA . SER A 1 68 ? 2.858 5.915 11.498 1.00 87.25 68 SER A CA 1
ATOM 534 C C . SER A 1 68 ? 2.252 5.499 12.826 1.00 87.25 68 SER A C 1
ATOM 536 O O . SER A 1 68 ? 2.040 4.308 13.053 1.00 87.25 68 SER A O 1
ATOM 538 N N . ILE A 1 69 ? 1.926 6.477 13.667 1.00 90.56 69 ILE A N 1
ATOM 539 C CA . ILE A 1 69 ? 1.227 6.224 14.926 1.00 90.56 69 ILE A CA 1
ATOM 540 C C . ILE A 1 69 ? -0.158 5.650 14.621 1.00 90.56 69 ILE A C 1
ATOM 542 O O . ILE A 1 69 ? -0.901 6.183 13.790 1.00 90.56 69 ILE A O 1
ATOM 546 N N . PHE A 1 70 ? -0.486 4.552 15.290 1.00 92.75 70 PHE A N 1
ATOM 547 C CA . PHE A 1 70 ? -1.790 3.929 15.213 1.00 92.75 70 PHE A CA 1
ATOM 548 C C . PHE A 1 70 ? -2.799 4.653 16.094 1.00 92.75 70 PHE A C 1
ATOM 550 O O . PHE A 1 70 ? -2.565 4.906 17.278 1.00 92.75 70 PHE A O 1
ATOM 557 N N . GLU A 1 71 ? -3.951 4.935 15.496 1.00 93.75 71 GLU A N 1
ATOM 558 C CA . GLU A 1 71 ? -5.091 5.549 16.154 1.00 93.75 71 GLU A CA 1
ATOM 559 C C . GLU A 1 71 ? -6.340 4.741 15.813 1.00 93.75 71 GLU A C 1
ATOM 561 O O . GLU A 1 71 ? -6.670 4.569 14.637 1.00 93.75 71 GLU A O 1
ATOM 566 N N . ILE A 1 72 ? -7.073 4.301 16.833 1.00 95.62 72 ILE A N 1
ATOM 567 C CA . ILE A 1 72 ? -8.325 3.549 16.666 1.00 95.62 72 ILE A CA 1
ATOM 568 C C . ILE A 1 72 ? -9.326 4.306 15.777 1.00 95.62 72 ILE A C 1
ATOM 570 O O . ILE A 1 72 ? -9.997 3.701 14.944 1.00 95.62 72 ILE A O 1
ATOM 574 N N . LYS A 1 73 ? -9.359 5.642 15.854 1.00 93.50 73 LYS A N 1
ATOM 575 C CA . LYS A 1 73 ? -10.184 6.483 14.969 1.00 93.50 73 LYS A CA 1
ATOM 576 C C . LYS A 1 73 ? -9.869 6.276 13.485 1.00 93.50 73 LYS A C 1
ATOM 578 O O . LYS A 1 73 ? -10.786 6.155 12.677 1.00 93.50 73 LYS A O 1
ATOM 583 N N . LYS A 1 74 ? -8.586 6.187 13.117 1.00 92.12 74 LYS A N 1
ATOM 584 C CA . LYS A 1 74 ? -8.164 5.920 11.730 1.00 92.12 74 LYS A CA 1
ATOM 585 C C . LYS A 1 74 ? -8.542 4.506 11.293 1.00 92.12 74 LYS A C 1
ATOM 587 O O . LYS A 1 74 ? -8.918 4.309 10.140 1.00 92.12 74 LYS A O 1
ATOM 592 N N . LEU A 1 75 ? -8.502 3.543 12.215 1.00 93.94 75 LEU A N 1
ATOM 593 C CA . LEU A 1 75 ? -8.966 2.182 11.960 1.00 93.94 75 LEU A CA 1
ATOM 594 C C . LEU A 1 75 ? -10.484 2.131 11.713 1.00 93.94 75 LEU A C 1
ATOM 596 O O . LEU A 1 75 ? -10.921 1.464 10.777 1.00 93.94 75 LEU A O 1
ATOM 600 N N . ALA A 1 76 ? -11.273 2.875 12.492 1.00 94.12 76 ALA A N 1
ATOM 601 C CA . ALA A 1 76 ? -12.716 3.002 12.294 1.00 94.12 76 ALA A CA 1
ATOM 602 C C . ALA A 1 76 ? -13.049 3.661 10.945 1.00 94.12 76 ALA A C 1
ATOM 604 O O . ALA A 1 76 ? -13.870 3.141 10.194 1.00 94.12 76 ALA A O 1
ATOM 605 N N . ILE A 1 77 ? -12.354 4.751 10.595 1.00 92.31 77 ILE A N 1
ATOM 606 C CA . ILE A 1 77 ? -12.470 5.414 9.284 1.00 92.31 77 ILE A CA 1
ATOM 607 C C . ILE A 1 77 ? -12.171 4.435 8.144 1.00 92.31 77 ILE A C 1
ATOM 609 O O . ILE A 1 77 ? -12.953 4.334 7.198 1.00 92.31 77 ILE A O 1
ATOM 613 N N . TRP A 1 78 ? -11.070 3.683 8.248 1.00 92.56 78 TRP A N 1
ATOM 614 C CA . TRP A 1 78 ? -10.744 2.649 7.269 1.00 92.56 78 TRP A CA 1
ATOM 615 C C . TRP A 1 78 ?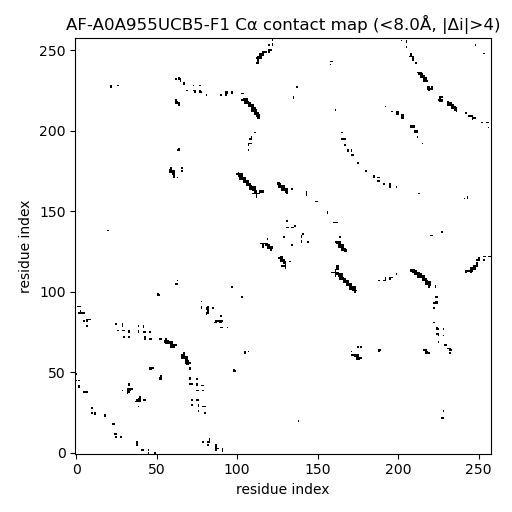 -11.843 1.592 7.175 1.00 92.56 78 TRP A C 1
ATOM 617 O O . TRP A 1 78 ? -12.216 1.225 6.067 1.00 92.56 78 TRP A O 1
ATOM 627 N N . TYR A 1 79 ? -12.390 1.132 8.304 1.00 93.50 79 TYR A N 1
ATOM 628 C CA . TYR A 1 79 ? -13.430 0.107 8.301 1.00 93.50 79 TYR A CA 1
ATOM 629 C C . TYR A 1 79 ? -14.691 0.585 7.579 1.00 93.50 79 TYR A C 1
ATOM 631 O O . TYR A 1 79 ? -15.224 -0.153 6.756 1.00 93.50 79 TYR A O 1
ATOM 639 N N . LEU A 1 80 ? -15.145 1.816 7.838 1.00 91.94 80 LEU A N 1
ATOM 640 C CA . LEU A 1 80 ? -16.309 2.390 7.154 1.00 91.94 80 LEU A CA 1
ATOM 641 C C . LEU A 1 80 ? -16.088 2.469 5.643 1.00 91.94 80 LEU A C 1
ATOM 643 O O . LEU A 1 80 ? -16.942 2.033 4.872 1.00 91.94 80 LEU A O 1
ATOM 647 N N . TRP A 1 81 ? -14.922 2.968 5.228 1.00 91.00 81 TRP A N 1
ATOM 648 C CA . TRP A 1 81 ? -14.554 3.028 3.818 1.00 91.00 81 TRP A CA 1
ATOM 649 C C . TRP A 1 81 ? -14.483 1.635 3.180 1.00 91.00 81 TRP A C 1
ATOM 651 O O . TRP A 1 81 ? -15.073 1.415 2.127 1.00 91.00 81 TRP A O 1
ATOM 661 N N . ALA A 1 82 ? -13.809 0.681 3.822 1.00 91.06 82 ALA A N 1
ATOM 662 C CA . ALA A 1 82 ? -13.634 -0.672 3.304 1.00 91.06 82 ALA A CA 1
ATOM 663 C C . ALA A 1 82 ? -14.961 -1.440 3.258 1.00 91.06 82 ALA A C 1
ATOM 665 O O . ALA A 1 82 ? -15.198 -2.211 2.332 1.00 91.06 82 ALA A O 1
ATOM 666 N N . ALA A 1 83 ? -15.840 -1.229 4.240 1.00 91.69 83 ALA A N 1
ATOM 667 C CA . ALA A 1 83 ? -17.172 -1.819 4.264 1.00 91.69 83 ALA A CA 1
ATOM 668 C C . ALA A 1 83 ? -18.042 -1.278 3.126 1.00 91.69 83 ALA A C 1
ATOM 670 O O . ALA A 1 83 ? -18.816 -2.037 2.548 1.00 91.69 83 ALA A O 1
ATOM 671 N N . HIS A 1 84 ? -17.889 0.002 2.787 1.00 88.44 84 HIS A N 1
ATOM 672 C CA . HIS A 1 84 ? -18.524 0.602 1.620 1.00 88.44 84 HIS A CA 1
ATOM 673 C C . HIS A 1 84 ? -17.935 0.063 0.301 1.00 88.44 84 HIS A C 1
ATOM 675 O O . HIS A 1 84 ? -18.688 -0.330 -0.583 1.00 88.44 84 HIS A O 1
ATOM 681 N N . GLU A 1 85 ? -16.607 0.017 0.171 1.00 87.44 85 GLU A N 1
ATOM 682 C CA . GLU A 1 85 ? -15.928 -0.326 -1.087 1.00 87.44 85 GLU A CA 1
ATOM 683 C C . GLU A 1 85 ? -15.989 -1.826 -1.417 1.00 87.44 85 GLU A C 1
ATOM 685 O O . GLU A 1 85 ? -16.197 -2.213 -2.564 1.00 87.44 85 GLU A O 1
ATOM 690 N N . PHE A 1 86 ? -15.819 -2.684 -0.408 1.00 89.81 86 PHE A N 1
ATOM 691 C CA . PHE A 1 86 ? -15.669 -4.134 -0.579 1.00 89.81 86 PHE A CA 1
ATOM 692 C C . PHE A 1 86 ? -16.786 -4.950 0.090 1.00 89.81 86 PHE A C 1
ATOM 694 O O . PHE A 1 86 ? -16.808 -6.178 -0.018 1.00 89.81 86 PHE A O 1
ATOM 701 N N . GLY A 1 87 ? -17.704 -4.293 0.803 1.00 91.19 87 GLY A N 1
ATOM 702 C CA . GLY A 1 87 ? -18.725 -4.935 1.627 1.00 91.19 87 GLY A CA 1
ATOM 703 C C . GLY A 1 87 ? -18.246 -5.236 3.053 1.00 91.19 87 GLY A C 1
ATOM 704 O O . GLY A 1 87 ? -17.091 -5.601 3.296 1.00 91.19 87 GLY A O 1
ATOM 705 N N . SER A 1 88 ? -19.157 -5.132 4.028 1.00 91.56 88 SER A N 1
ATOM 706 C CA . SER A 1 88 ? -18.825 -5.244 5.459 1.00 91.56 88 SER A CA 1
ATOM 707 C C . SER A 1 88 ? -18.189 -6.583 5.842 1.00 91.56 88 SER A C 1
ATOM 709 O O . SER A 1 88 ? -17.302 -6.612 6.689 1.00 91.56 88 SER A O 1
ATOM 711 N N . THR A 1 89 ? -18.594 -7.690 5.208 1.00 92.81 89 THR A N 1
ATOM 712 C CA . THR A 1 89 ? -18.020 -9.022 5.467 1.00 92.81 89 THR A CA 1
ATOM 713 C C . THR A 1 89 ? -16.541 -9.089 5.086 1.00 92.81 89 THR A C 1
ATOM 715 O O . THR A 1 89 ? -15.733 -9.645 5.829 1.00 92.81 89 THR A O 1
ATOM 718 N N . VAL A 1 90 ? -16.166 -8.502 3.944 1.00 92.56 90 VAL A N 1
ATOM 719 C CA . VAL A 1 90 ? -14.768 -8.458 3.492 1.00 92.56 90 VAL A CA 1
ATOM 720 C C . VAL A 1 90 ? -13.956 -7.532 4.393 1.00 92.56 90 VAL A C 1
ATOM 722 O O . VAL A 1 90 ? -12.880 -7.921 4.849 1.00 92.56 90 VAL A O 1
ATOM 725 N N . ALA A 1 91 ? -14.498 -6.356 4.717 1.00 93.06 91 ALA A N 1
ATOM 726 C CA . ALA A 1 91 ? -13.862 -5.406 5.625 1.00 93.06 91 ALA A CA 1
ATOM 727 C C . ALA A 1 91 ? -13.605 -6.012 7.013 1.00 93.06 91 ALA A C 1
ATOM 729 O O . ALA A 1 91 ? -12.508 -5.886 7.549 1.00 93.06 91 ALA A O 1
ATOM 730 N N . GLU A 1 92 ? -14.578 -6.730 7.576 1.00 94.69 92 GLU A N 1
ATOM 731 C CA . GLU A 1 92 ? -14.459 -7.381 8.885 1.00 94.69 92 GLU A CA 1
ATOM 732 C C . GLU A 1 92 ? -13.441 -8.523 8.878 1.00 94.69 92 GLU A C 1
ATOM 734 O O . GLU A 1 92 ? -12.631 -8.647 9.798 1.00 94.69 92 GLU A O 1
ATOM 739 N N . ARG A 1 93 ? -13.425 -9.339 7.820 1.00 95.19 93 ARG A N 1
ATOM 740 C CA . ARG A 1 93 ? -12.403 -10.377 7.650 1.00 95.19 93 ARG A CA 1
ATOM 741 C C . ARG A 1 93 ? -11.002 -9.768 7.616 1.00 95.19 93 ARG A C 1
ATOM 743 O O . ARG A 1 93 ? -10.104 -10.259 8.297 1.00 95.19 93 ARG A O 1
ATOM 750 N N . ASN A 1 94 ? -10.819 -8.702 6.843 1.00 94.81 94 ASN A N 1
ATOM 751 C CA . ASN A 1 94 ? -9.528 -8.040 6.693 1.00 94.81 94 ASN A CA 1
ATOM 752 C C . ASN A 1 94 ? -9.096 -7.322 7.979 1.00 94.81 94 ASN A C 1
ATOM 754 O O . ASN A 1 94 ? -7.927 -7.386 8.353 1.00 94.81 94 ASN A O 1
ATOM 758 N N . LEU A 1 95 ? -10.048 -6.712 8.690 1.00 95.75 95 LEU A N 1
ATOM 759 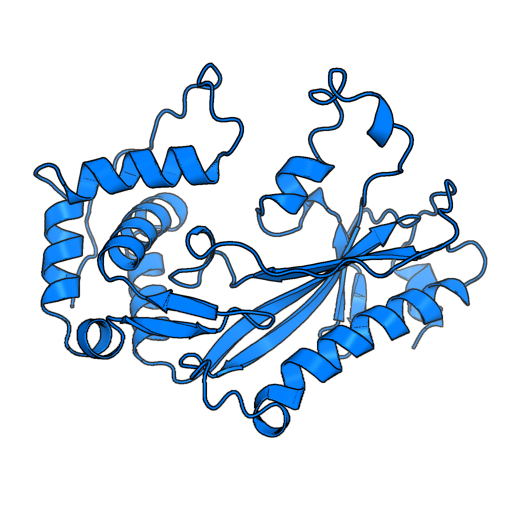C CA . LEU A 1 95 ? -9.842 -6.122 10.007 1.00 95.75 95 LEU A CA 1
ATOM 760 C C . LEU A 1 95 ? -9.327 -7.156 11.007 1.00 95.75 95 LEU A C 1
ATOM 762 O O . LEU A 1 95 ? -8.306 -6.928 11.647 1.00 95.75 95 LEU A O 1
ATOM 766 N N . ASN A 1 96 ? -10.008 -8.298 11.124 1.00 96.00 96 ASN A N 1
ATOM 767 C CA . ASN A 1 96 ? -9.600 -9.354 12.047 1.00 96.00 96 ASN A CA 1
ATOM 768 C C . ASN A 1 96 ? -8.233 -9.923 11.660 1.00 96.00 96 ASN A C 1
ATOM 770 O O . ASN A 1 96 ? -7.348 -9.993 12.507 1.00 96.00 96 ASN A O 1
ATOM 774 N N . LYS A 1 97 ? -8.015 -10.212 10.368 1.00 95.19 97 LYS A N 1
ATOM 775 C CA . LYS A 1 97 ? -6.707 -10.656 9.864 1.00 95.19 97 LYS A CA 1
ATOM 776 C C . LYS A 1 97 ? -5.598 -9.681 10.253 1.00 95.19 97 LYS A C 1
ATOM 778 O O . LYS A 1 97 ? -4.541 -10.118 10.691 1.00 95.19 97 LYS A O 1
ATOM 783 N N . PHE A 1 98 ? -5.833 -8.381 10.096 1.00 95.31 98 PHE A N 1
ATOM 784 C CA . PHE A 1 98 ? -4.876 -7.371 10.519 1.00 95.31 98 PHE A CA 1
ATOM 785 C C . PHE A 1 98 ? -4.688 -7.378 12.022 1.00 95.31 98 PHE A C 1
ATOM 787 O O . PHE A 1 98 ? -3.550 -7.440 12.439 1.00 95.31 98 PHE A O 1
ATOM 794 N N . LEU A 1 99 ? -5.738 -7.317 12.844 1.00 95.88 99 LEU A N 1
ATOM 795 C CA . LEU A 1 99 ? -5.594 -7.256 14.302 1.00 95.88 99 LEU A CA 1
ATOM 796 C C . LEU A 1 99 ? -4.827 -8.467 14.854 1.00 95.88 99 LEU A C 1
ATOM 798 O O . LEU A 1 99 ? -3.963 -8.285 15.709 1.00 95.88 99 LEU A O 1
ATOM 802 N N . ASP A 1 100 ? -5.064 -9.653 14.294 1.00 96.00 100 ASP A N 1
ATOM 803 C CA . ASP A 1 100 ? -4.463 -10.915 14.738 1.00 96.00 100 ASP A CA 1
ATOM 804 C C . ASP A 1 100 ? -3.042 -11.161 14.206 1.00 96.00 100 ASP A C 1
ATOM 806 O O . ASP A 1 100 ? -2.327 -12.011 14.733 1.00 96.00 100 ASP A O 1
ATOM 810 N N . SER A 1 101 ? -2.601 -10.450 13.163 1.00 94.38 101 SER A N 1
ATOM 811 C CA . SER A 1 101 ? -1.297 -10.719 12.550 1.00 94.38 101 SER A CA 1
ATOM 812 C C . SER A 1 101 ? -0.126 -10.071 13.297 1.00 94.38 101 SER A C 1
ATOM 814 O O . SER A 1 101 ? -0.216 -8.966 13.819 1.00 94.38 101 SER A O 1
ATOM 816 N N . GLU A 1 102 ? 1.049 -10.694 13.292 1.00 93.12 102 GLU A N 1
ATOM 817 C CA . GLU A 1 102 ? 2.285 -10.013 13.725 1.00 93.12 102 GLU A CA 1
ATOM 818 C C . GLU A 1 102 ? 2.967 -9.258 12.579 1.00 93.12 102 GLU A C 1
ATOM 820 O O . GLU A 1 102 ? 3.748 -8.325 12.794 1.00 93.12 102 GLU A O 1
ATOM 825 N N . ARG A 1 103 ? 2.667 -9.671 11.346 1.00 91.88 103 ARG A N 1
ATOM 826 C CA . ARG A 1 103 ? 3.227 -9.140 10.106 1.00 91.88 103 ARG A CA 1
ATOM 827 C C . ARG A 1 103 ? 2.124 -8.637 9.189 1.00 91.88 103 ARG A C 1
ATOM 829 O O . ARG A 1 103 ? 0.974 -9.065 9.304 1.00 91.88 103 ARG A O 1
ATOM 836 N N . ILE A 1 104 ? 2.470 -7.697 8.325 1.00 91.00 104 ILE A N 1
ATOM 837 C CA . ILE A 1 104 ? 1.555 -7.133 7.338 1.00 91.00 104 ILE A CA 1
ATOM 838 C C . ILE A 1 104 ? 2.222 -7.080 5.960 1.00 91.00 104 ILE A C 1
ATOM 840 O O . ILE A 1 104 ? 3.415 -6.768 5.874 1.00 91.00 104 ILE A O 1
ATOM 844 N N . PRO A 1 105 ? 1.462 -7.325 4.880 1.00 91.00 105 PRO A N 1
ATOM 845 C CA . PRO A 1 105 ? 1.946 -7.156 3.526 1.00 91.00 105 PRO A CA 1
ATOM 846 C C . PRO A 1 105 ? 2.114 -5.672 3.213 1.00 91.00 105 PRO A C 1
ATOM 848 O O . PRO A 1 105 ? 1.203 -4.859 3.399 1.00 91.00 105 PRO A O 1
ATOM 851 N N . VAL A 1 106 ? 3.277 -5.345 2.672 1.00 89.50 106 VAL A N 1
ATOM 852 C CA . VAL A 1 106 ? 3.624 -4.035 2.139 1.00 89.50 106 VAL A CA 1
ATOM 853 C C . VAL A 1 106 ? 4.089 -4.216 0.704 1.00 89.50 106 VAL A C 1
ATOM 855 O O . VAL A 1 106 ? 4.915 -5.079 0.405 1.00 89.50 106 VAL A O 1
ATOM 858 N N . ILE A 1 107 ? 3.550 -3.387 -0.181 1.00 91.56 107 ILE A N 1
ATOM 859 C CA . ILE A 1 107 ? 3.933 -3.318 -1.583 1.00 91.56 107 ILE A CA 1
ATOM 860 C C . ILE A 1 107 ? 5.072 -2.309 -1.685 1.00 91.56 107 ILE A C 1
ATOM 862 O O . ILE A 1 107 ? 4.900 -1.126 -1.394 1.00 91.56 107 ILE A O 1
ATOM 866 N N . ASN A 1 108 ? 6.240 -2.796 -2.072 1.00 92.56 108 ASN A N 1
ATOM 867 C CA . ASN A 1 108 ? 7.411 -2.010 -2.408 1.00 92.56 108 ASN A CA 1
ATOM 868 C C . ASN A 1 108 ? 7.329 -1.625 -3.879 1.00 92.56 108 ASN A C 1
ATOM 870 O O . ASN A 1 108 ? 7.056 -2.481 -4.721 1.00 92.56 108 ASN A O 1
ATOM 874 N N . ILE A 1 109 ? 7.494 -0.344 -4.177 1.00 94.06 109 ILE A N 1
ATOM 875 C CA . ILE A 1 109 ? 7.184 0.218 -5.487 1.00 94.06 109 ILE A CA 1
ATOM 876 C C . ILE A 1 109 ? 8.334 1.114 -5.903 1.00 94.06 109 ILE A C 1
ATOM 878 O O . ILE A 1 109 ? 8.669 2.075 -5.210 1.00 94.06 109 ILE A O 1
ATOM 882 N N . LEU A 1 110 ? 8.907 0.820 -7.062 1.00 95.19 110 LEU A N 1
ATOM 883 C CA . LEU A 1 110 ? 9.807 1.703 -7.776 1.00 95.19 110 LEU A CA 1
ATOM 884 C C . LEU A 1 110 ? 9.082 2.227 -9.012 1.00 95.19 110 LEU A C 1
ATOM 886 O O . LEU A 1 110 ? 8.899 1.508 -9.992 1.00 95.19 110 LEU A O 1
ATOM 890 N N . TRP A 1 111 ? 8.673 3.489 -8.965 1.00 94.56 111 TRP A N 1
ATOM 891 C CA . TRP A 1 111 ? 8.199 4.208 -10.140 1.00 94.56 111 TRP A CA 1
ATOM 892 C C . TRP A 1 111 ? 9.368 4.384 -11.109 1.00 94.56 111 TRP A C 1
ATOM 894 O O . TRP A 1 111 ? 10.470 4.745 -10.680 1.00 94.56 111 TRP A O 1
ATOM 904 N N . VAL A 1 112 ? 9.135 4.125 -12.395 1.00 94.50 112 VAL A N 1
ATOM 905 C CA . VAL A 1 112 ? 10.178 4.164 -13.428 1.00 94.50 112 VAL A CA 1
ATOM 906 C C . VAL A 1 112 ? 9.773 5.047 -14.604 1.00 94.50 112 VAL A C 1
ATOM 908 O O . VAL A 1 112 ? 8.605 5.108 -14.989 1.00 94.50 112 VAL A O 1
ATOM 911 N N . LEU A 1 113 ? 10.758 5.730 -15.184 1.00 92.88 113 LEU A N 1
ATOM 912 C CA . LEU A 1 113 ? 10.625 6.471 -16.435 1.00 92.88 113 LEU A CA 1
ATOM 913 C C . LEU A 1 113 ? 11.131 5.636 -17.607 1.00 92.88 113 LEU A C 1
ATOM 915 O O . LEU A 1 113 ? 11.944 4.726 -17.445 1.00 92.88 113 LEU A O 1
ATOM 919 N N . GLY A 1 114 ? 10.680 6.008 -18.801 1.00 91.25 114 GLY A N 1
ATOM 920 C CA . GLY A 1 114 ? 11.159 5.446 -20.059 1.00 91.25 114 GLY A CA 1
ATOM 921 C C . GLY A 1 114 ? 10.574 4.080 -20.424 1.00 91.25 114 GLY A C 1
ATOM 922 O O . GLY A 1 114 ? 10.851 3.584 -21.516 1.00 91.25 114 GLY A O 1
ATOM 923 N N . ILE A 1 115 ? 9.728 3.500 -19.568 1.00 92.25 115 ILE A N 1
ATOM 924 C CA . ILE A 1 115 ? 8.969 2.282 -19.855 1.00 92.25 115 ILE A CA 1
ATOM 925 C C . ILE A 1 115 ? 7.470 2.569 -19.816 1.00 92.25 115 ILE A C 1
ATOM 927 O O . ILE A 1 115 ? 6.960 3.204 -18.893 1.00 92.25 115 ILE A O 1
ATOM 931 N N . GLU A 1 116 ? 6.768 2.023 -20.802 1.00 93.81 116 GLU A N 1
ATOM 932 C CA . GLU A 1 116 ? 5.318 1.885 -20.832 1.00 93.81 116 GLU A CA 1
ATOM 933 C C . GLU A 1 116 ? 4.958 0.408 -21.038 1.00 93.81 116 GLU A C 1
ATOM 935 O O . GLU A 1 116 ? 5.539 -0.261 -21.896 1.00 93.81 116 GLU A O 1
ATOM 940 N N . VAL A 1 117 ? 4.013 -0.095 -20.242 1.00 93.88 117 VAL A N 1
ATOM 941 C CA . VAL A 1 117 ? 3.475 -1.459 -20.350 1.00 93.88 117 VAL A CA 1
ATOM 942 C C . VAL A 1 117 ? 1.956 -1.401 -20.479 1.00 93.88 117 VAL A C 1
ATOM 944 O O . VAL A 1 117 ? 1.299 -0.599 -19.805 1.00 93.88 117 VAL A O 1
ATOM 947 N N . ASP A 1 118 ? 1.408 -2.247 -21.351 1.00 90.12 118 ASP A N 1
ATOM 948 C CA . ASP A 1 118 ? -0.044 -2.377 -21.536 1.00 90.12 118 ASP A CA 1
ATOM 949 C C . ASP A 1 118 ? -0.672 -3.334 -20.515 1.00 90.12 118 ASP A C 1
ATOM 951 O O . ASP A 1 118 ? -1.842 -3.184 -20.176 1.00 90.12 118 ASP A O 1
ATOM 955 N N . GLU A 1 119 ? 0.107 -4.304 -20.037 1.00 91.44 119 GLU A N 1
ATOM 956 C CA . GLU A 1 119 ? -0.308 -5.366 -19.122 1.00 91.44 119 GLU A CA 1
ATOM 957 C C . GLU A 1 119 ? 0.763 -5.597 -18.052 1.00 91.44 119 GLU A C 1
ATOM 959 O O . GLU A 1 119 ? 1.934 -5.246 -18.236 1.00 91.44 119 GLU A O 1
ATOM 964 N N . THR A 1 120 ? 0.366 -6.191 -16.927 1.00 95.31 120 THR A N 1
ATOM 965 C CA . THR A 1 120 ? 1.310 -6.608 -15.888 1.00 95.31 120 THR A CA 1
ATOM 966 C C . THR A 1 120 ? 2.269 -7.680 -16.421 1.00 95.31 120 THR A C 1
ATOM 968 O O . THR A 1 120 ? 1.846 -8.743 -16.871 1.00 95.31 120 THR A O 1
ATOM 971 N N . ILE A 1 121 ? 3.574 -7.423 -16.311 1.00 95.12 121 ILE A N 1
ATOM 972 C CA . ILE A 1 121 ? 4.649 -8.349 -16.684 1.00 95.12 121 ILE A CA 1
ATOM 973 C C . ILE A 1 121 ? 5.241 -8.960 -15.413 1.00 95.12 121 ILE A C 1
ATOM 975 O O . ILE A 1 121 ? 5.764 -8.245 -14.557 1.00 95.12 121 ILE A O 1
ATOM 979 N N . GLU A 1 122 ? 5.199 -10.284 -15.299 1.00 95.19 122 GLU A N 1
ATOM 980 C CA . GLU A 1 122 ? 5.852 -11.028 -14.218 1.00 95.19 122 GLU A CA 1
ATOM 981 C C . GLU A 1 122 ? 7.331 -11.260 -14.564 1.00 95.19 122 GLU A C 1
ATOM 983 O O . GLU A 1 122 ? 7.644 -11.851 -15.595 1.00 95.19 122 GLU A O 1
ATOM 988 N N . LEU A 1 123 ? 8.242 -10.826 -13.688 1.00 91.38 123 LEU A N 1
ATOM 989 C CA . LEU A 1 123 ? 9.692 -11.032 -13.833 1.00 91.38 123 LEU A CA 1
ATOM 990 C C . LEU A 1 123 ? 10.214 -12.209 -12.989 1.00 91.38 123 LEU A C 1
ATOM 992 O O . LEU A 1 123 ? 11.416 -12.437 -12.908 1.00 91.38 123 LEU A O 1
ATOM 996 N N . GLY A 1 124 ? 9.318 -12.943 -12.323 1.00 89.25 124 GLY A N 1
ATOM 997 C CA . GLY A 1 124 ? 9.672 -14.021 -11.401 1.00 89.25 124 GLY A CA 1
ATOM 998 C C . GLY A 1 124 ? 9.896 -13.544 -9.963 1.00 89.25 124 GLY A C 1
ATOM 999 O O . GLY A 1 124 ? 9.978 -12.352 -9.672 1.00 89.25 124 GLY A O 1
ATOM 1000 N N . ASN A 1 125 ? 9.926 -14.497 -9.024 1.00 88.81 125 ASN A N 1
ATOM 1001 C CA . ASN A 1 125 ? 10.092 -14.251 -7.583 1.00 88.81 125 ASN A CA 1
ATOM 1002 C C . ASN A 1 125 ? 9.136 -13.191 -7.003 1.00 88.81 125 ASN A C 1
ATOM 1004 O O . ASN A 1 125 ? 9.484 -12.513 -6.047 1.00 88.81 125 ASN A O 1
ATOM 1008 N N . GLY A 1 126 ? 7.940 -13.029 -7.581 1.00 91.88 126 GLY A N 1
ATOM 1009 C CA . GLY A 1 126 ? 6.950 -12.034 -7.156 1.00 91.88 126 GLY A CA 1
ATOM 1010 C C . GLY A 1 126 ? 7.251 -10.588 -7.570 1.00 91.88 126 GLY A C 1
ATOM 1011 O O . GLY A 1 126 ? 6.532 -9.687 -7.134 1.00 91.88 126 GLY A O 1
ATOM 1012 N N . ILE A 1 127 ? 8.292 -10.352 -8.377 1.00 95.94 127 ILE A N 1
ATOM 1013 C CA . ILE A 1 127 ? 8.606 -9.039 -8.950 1.00 95.94 127 ILE A CA 1
ATOM 1014 C C . ILE A 1 127 ? 7.780 -8.837 -10.217 1.00 95.94 127 ILE A C 1
ATOM 1016 O O . ILE A 1 127 ? 7.718 -9.712 -11.083 1.00 95.94 127 ILE A O 1
ATOM 1020 N N . ARG A 1 128 ? 7.156 -7.663 -10.334 1.00 96.69 128 ARG A N 1
ATOM 1021 C CA . ARG A 1 128 ? 6.244 -7.328 -11.434 1.00 96.69 128 ARG A CA 1
ATOM 1022 C C . ARG A 1 128 ? 6.519 -5.948 -11.990 1.00 96.69 128 ARG A C 1
ATOM 1024 O O . ARG A 1 128 ? 6.773 -5.036 -11.209 1.00 96.69 128 ARG A O 1
ATOM 1031 N N . ILE A 1 129 ? 6.364 -5.771 -13.296 1.00 97.06 129 ILE A N 1
ATOM 1032 C CA . ILE A 1 129 ? 6.227 -4.452 -13.921 1.00 97.06 129 ILE A CA 1
ATOM 1033 C C . ILE A 1 129 ? 4.745 -4.233 -14.194 1.00 97.06 129 ILE A C 1
ATOM 1035 O O . ILE A 1 129 ? 4.130 -5.008 -14.918 1.00 97.06 129 ILE A O 1
ATOM 1039 N N . ILE A 1 130 ? 4.170 -3.199 -13.595 1.00 95.94 130 ILE A N 1
ATOM 1040 C CA . ILE A 1 130 ? 2.733 -2.928 -13.628 1.00 95.94 130 ILE A CA 1
ATOM 1041 C C . ILE A 1 130 ? 2.504 -1.568 -14.283 1.00 95.94 130 ILE A C 1
ATOM 1043 O O . ILE A 1 130 ? 3.240 -0.610 -14.024 1.00 95.94 130 ILE A O 1
ATOM 1047 N N . SER A 1 131 ? 1.476 -1.475 -15.127 1.00 96.00 131 SER A N 1
ATOM 1048 C CA . SER A 1 131 ? 1.047 -0.203 -15.712 1.00 96.00 131 SER A CA 1
ATOM 1049 C C . SER A 1 131 ? 0.557 0.739 -14.618 1.00 96.00 131 SER A C 1
ATOM 1051 O O . SER A 1 131 ? -0.156 0.320 -13.706 1.00 96.00 131 SER A O 1
ATOM 1053 N N . ILE A 1 132 ? 0.841 2.039 -14.727 1.00 92.62 132 ILE A N 1
ATOM 1054 C CA . ILE A 1 132 ? 0.334 3.028 -13.765 1.00 92.62 132 ILE A CA 1
ATOM 1055 C C . ILE A 1 132 ? -1.193 2.950 -13.589 1.00 92.62 132 ILE A C 1
ATOM 1057 O O . ILE A 1 132 ? -1.703 3.167 -12.490 1.00 92.62 132 ILE A O 1
ATOM 1061 N N . LYS A 1 133 ? -1.928 2.588 -14.647 1.00 91.94 133 LYS A N 1
ATOM 1062 C CA . LYS A 1 133 ? -3.390 2.441 -14.617 1.00 91.94 133 LYS A CA 1
ATOM 1063 C C . LYS A 1 133 ? -3.840 1.328 -13.662 1.00 91.94 133 LYS A C 1
ATOM 1065 O O . LYS A 1 133 ? -4.840 1.497 -12.965 1.00 91.94 133 LYS A O 1
ATOM 1070 N N . GLU A 1 134 ? -3.072 0.242 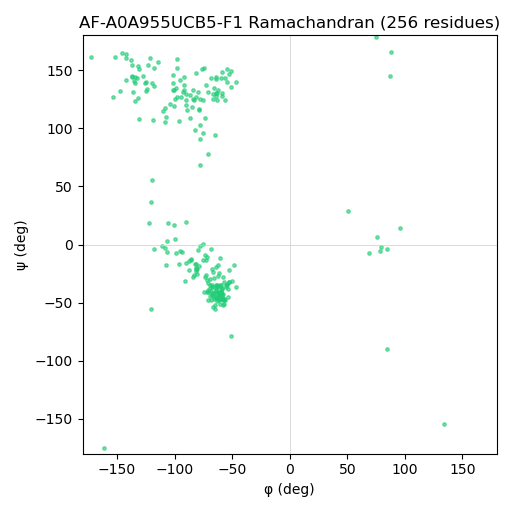-13.595 1.00 92.38 134 GLU A N 1
ATOM 1071 C CA . GLU A 1 134 ? -3.343 -0.951 -12.781 1.00 92.38 134 GLU A CA 1
ATOM 1072 C C . GLU A 1 134 ? -2.795 -0.848 -11.350 1.00 92.38 134 GLU A C 1
ATOM 1074 O O . GLU A 1 134 ? -3.184 -1.628 -10.480 1.00 92.38 134 GLU A O 1
ATOM 1079 N N . MET A 1 135 ? -1.919 0.123 -11.071 1.00 90.75 135 MET A N 1
ATOM 1080 C CA . MET A 1 135 ? -1.377 0.319 -9.727 1.00 90.75 135 MET A CA 1
ATOM 1081 C C . MET A 1 135 ? -2.489 0.586 -8.697 1.00 90.75 135 MET A C 1
ATOM 1083 O O . MET A 1 135 ? -3.504 1.216 -9.025 1.00 90.75 135 MET A O 1
ATOM 1087 N N . PRO A 1 136 ? -2.315 0.167 -7.427 1.00 85.81 136 PRO A N 1
ATOM 1088 C CA . PRO A 1 136 ? -3.192 0.595 -6.344 1.00 85.81 136 PRO A CA 1
ATOM 1089 C C . PRO A 1 136 ? -3.288 2.122 -6.304 1.00 85.81 136 PRO A C 1
ATOM 1091 O O . PRO A 1 136 ? -2.321 2.814 -6.622 1.00 85.81 136 PRO A O 1
ATOM 1094 N N . ASP A 1 137 ? -4.450 2.653 -5.921 1.00 82.31 137 ASP A N 1
ATOM 1095 C CA . ASP A 1 137 ? -4.594 4.096 -5.798 1.00 82.31 137 ASP A CA 1
ATOM 1096 C C . ASP A 1 137 ? -3.628 4.568 -4.719 1.00 82.31 137 ASP A C 1
ATOM 1098 O O . ASP A 1 137 ? -3.545 3.998 -3.628 1.00 82.31 137 ASP A O 1
ATOM 1102 N N . SER A 1 138 ? -2.905 5.627 -5.050 1.00 82.38 138 SER A N 1
ATOM 1103 C CA . SER A 1 138 ? -1.980 6.318 -4.171 1.00 82.38 138 SER A CA 1
ATOM 1104 C C . SER A 1 138 ? -1.894 7.783 -4.601 1.00 82.38 138 SER A C 1
ATOM 1106 O O . SER A 1 138 ? -2.246 8.104 -5.744 1.00 82.38 138 SER A O 1
ATOM 1108 N N . PRO A 1 139 ? -1.404 8.682 -3.731 1.00 79.44 139 PRO A N 1
ATOM 1109 C CA . PRO A 1 139 ? -1.135 10.064 -4.117 1.00 79.44 139 PRO A CA 1
ATOM 1110 C C . PRO A 1 139 ? -0.209 10.173 -5.337 1.00 79.44 139 PRO A C 1
ATOM 1112 O O . PRO A 1 139 ? -0.374 11.068 -6.156 1.00 79.44 139 PRO A O 1
ATOM 1115 N N . GLU A 1 140 ? 0.743 9.249 -5.490 1.00 84.94 140 GLU A N 1
ATOM 1116 C CA . GLU A 1 140 ? 1.693 9.223 -6.607 1.00 84.94 140 GLU A CA 1
ATOM 1117 C C . GLU A 1 140 ? 1.007 8.827 -7.908 1.00 84.94 140 GLU A C 1
ATOM 1119 O O . GLU A 1 140 ? 1.159 9.533 -8.898 1.00 84.94 140 GLU A O 1
ATOM 1124 N N . LYS A 1 141 ? 0.195 7.760 -7.900 1.00 87.62 141 LYS A N 1
ATOM 1125 C CA . LYS A 1 141 ? -0.613 7.380 -9.065 1.00 87.62 141 LYS A CA 1
ATOM 1126 C C . LYS A 1 141 ? -1.524 8.534 -9.479 1.00 87.62 141 LYS A C 1
ATOM 1128 O O . LYS A 1 141 ? -1.584 8.878 -10.653 1.00 87.62 141 LYS A O 1
ATOM 1133 N N . GLU A 1 142 ? -2.211 9.147 -8.515 1.00 83.25 142 GLU A N 1
ATOM 1134 C CA . GLU A 1 142 ? -3.089 10.289 -8.768 1.00 83.25 142 GLU A CA 1
ATOM 1135 C C . GLU A 1 142 ? -2.309 11.484 -9.341 1.00 83.25 142 GLU A C 1
ATOM 1137 O O . GLU A 1 142 ? -2.769 12.120 -10.284 1.00 83.25 142 GLU A O 1
ATOM 1142 N N . HIS A 1 143 ? -1.116 11.770 -8.818 1.00 81.88 143 HIS A N 1
ATOM 1143 C CA . HIS A 1 143 ? -0.255 12.841 -9.313 1.00 81.88 143 HIS A CA 1
ATOM 1144 C C . HIS A 1 143 ? 0.249 12.580 -10.739 1.00 81.88 143 HIS A C 1
ATOM 1146 O O . HIS A 1 143 ? 0.149 13.466 -11.581 1.00 81.88 143 HIS A O 1
ATOM 1152 N N . PHE A 1 144 ? 0.745 11.376 -11.022 1.00 85.69 144 PHE A N 1
ATOM 1153 C CA . PHE A 1 144 ? 1.313 11.011 -12.322 1.00 85.69 144 PHE A CA 1
ATOM 1154 C C . PHE A 1 144 ? 0.252 10.842 -13.420 1.00 85.69 144 PHE A C 1
ATOM 1156 O O . PHE A 1 144 ? 0.561 11.048 -14.587 1.00 85.69 144 PHE A O 1
ATOM 1163 N N . LEU A 1 145 ? -0.996 10.502 -13.069 1.00 84.94 145 LEU A N 1
ATOM 1164 C CA . LEU A 1 145 ? -2.116 10.446 -14.021 1.00 84.94 145 LEU A CA 1
ATOM 1165 C C . LEU A 1 145 ? -2.735 11.819 -14.319 1.00 84.94 145 LEU A C 1
ATOM 1167 O O . LEU A 1 145 ? -3.408 11.974 -15.336 1.00 84.94 145 LEU A O 1
ATOM 1171 N N . LYS A 1 146 ? -2.543 12.819 -13.448 1.00 75.88 146 LYS A N 1
ATOM 1172 C CA . LYS A 1 146 ? -3.030 14.191 -13.657 1.00 75.88 146 LYS A CA 1
ATOM 1173 C C . LYS A 1 146 ? -2.117 14.933 -14.640 1.00 75.88 146 LYS A C 1
ATOM 1175 O O . LYS A 1 146 ? -1.441 15.886 -14.262 1.00 75.88 146 LYS A O 1
ATOM 1180 N N . GLU A 1 147 ? -2.131 14.522 -15.908 1.00 57.69 147 GLU A N 1
ATOM 1181 C CA . GLU A 1 147 ? -1.374 15.182 -16.985 1.00 57.69 147 GLU A CA 1
ATOM 1182 C C . GLU A 1 147 ? -1.857 16.630 -17.257 1.00 57.69 147 GLU A C 1
ATOM 1184 O O . GLU A 1 147 ? -1.100 17.431 -17.794 1.00 57.69 147 GLU A O 1
ATOM 1189 N N . GLU A 1 148 ? -3.072 17.017 -16.837 1.00 51.53 148 GLU A N 1
ATOM 1190 C CA . GLU A 1 148 ? -3.717 18.264 -17.304 1.00 51.53 148 GLU A CA 1
ATOM 1191 C C . GLU A 1 148 ? -3.790 19.425 -16.286 1.00 51.53 148 GLU A C 1
ATOM 1193 O O . GLU A 1 148 ? -3.994 20.574 -16.674 1.00 51.53 148 GLU A O 1
ATOM 1198 N N . ILE A 1 149 ? -3.628 19.192 -14.976 1.00 47.81 149 ILE A N 1
ATOM 1199 C CA . ILE A 1 149 ? -3.981 20.212 -13.953 1.00 47.81 149 ILE A CA 1
ATOM 1200 C C . ILE A 1 149 ? -2.771 21.053 -13.490 1.00 47.81 149 ILE A C 1
ATOM 1202 O O . ILE A 1 149 ? -2.932 22.149 -12.945 1.00 47.81 149 ILE A O 1
ATOM 1206 N N . PHE A 1 150 ? -1.541 20.601 -13.749 1.00 46.16 150 PHE A N 1
ATOM 1207 C CA . PHE A 1 150 ? -0.307 21.263 -13.294 1.00 46.16 150 PHE A CA 1
ATOM 1208 C C . PHE A 1 150 ? 0.268 22.308 -14.264 1.00 46.16 150 PHE A C 1
ATOM 1210 O O . PHE A 1 150 ? 1.399 22.767 -14.103 1.00 46.16 150 PHE A O 1
ATOM 1217 N N . ASP A 1 151 ? -0.539 22.817 -15.194 1.00 48.00 151 ASP A N 1
ATOM 1218 C CA . ASP A 1 151 ? -0.150 23.916 -16.090 1.00 48.00 151 ASP A CA 1
ATOM 1219 C C . ASP A 1 151 ? 0.207 25.226 -15.332 1.00 48.00 151 ASP A C 1
ATOM 1221 O O . ASP A 1 151 ? 0.812 26.148 -15.879 1.00 48.00 151 ASP A O 1
ATOM 1225 N N . ARG A 1 152 ? -0.101 25.308 -14.024 1.00 46.25 152 ARG A N 1
ATOM 1226 C CA . ARG A 1 152 ? 0.258 26.442 -13.146 1.00 46.25 152 ARG A CA 1
ATOM 1227 C C . ARG A 1 152 ? 1.654 26.366 -12.514 1.00 46.25 152 ARG A C 1
ATOM 1229 O O . ARG A 1 152 ? 2.129 27.392 -12.034 1.00 46.25 152 ARG A O 1
ATOM 1236 N N . TYR A 1 153 ? 2.338 25.217 -12.545 1.00 47.84 153 TYR A N 1
ATOM 1237 C CA . TYR A 1 153 ? 3.701 25.054 -12.008 1.00 47.84 153 TYR A CA 1
ATOM 1238 C C . TYR A 1 153 ? 4.686 24.620 -13.108 1.00 47.84 153 TYR A C 1
ATOM 1240 O O . TYR A 1 153 ? 5.406 23.634 -12.978 1.00 47.84 153 TYR A O 1
ATOM 1248 N N . ARG A 1 154 ? 4.741 25.414 -14.188 1.00 45.84 154 ARG A N 1
ATOM 1249 C CA . ARG A 1 154 ? 5.525 25.188 -15.421 1.00 45.84 154 ARG A CA 1
ATOM 1250 C C . ARG A 1 154 ? 7.004 24.817 -15.267 1.00 45.84 154 ARG A C 1
ATOM 1252 O O . ARG A 1 154 ? 7.573 24.302 -16.216 1.00 45.84 154 ARG A O 1
ATOM 1259 N N . PHE A 1 155 ? 7.634 25.037 -14.116 1.00 50.19 155 PHE A N 1
ATOM 1260 C CA . PHE A 1 155 ? 9.049 24.696 -13.921 1.00 50.19 155 PHE A CA 1
ATOM 1261 C C . PHE A 1 155 ? 9.317 23.189 -13.743 1.00 50.19 155 PHE A C 1
ATOM 1263 O O . PHE A 1 155 ? 10.469 22.779 -13.838 1.00 50.19 155 PHE A O 1
ATOM 1270 N N . LEU A 1 156 ? 8.285 22.366 -13.507 1.00 51.09 156 LEU A N 1
ATOM 1271 C CA . LEU A 1 156 ? 8.393 20.897 -13.425 1.00 51.09 156 LEU A CA 1
ATOM 1272 C C . LEU A 1 156 ? 7.776 20.169 -14.637 1.00 51.09 156 LEU A C 1
ATOM 1274 O O . LEU A 1 156 ? 7.870 18.948 -14.711 1.00 51.09 156 LEU A O 1
ATOM 1278 N N . ASN A 1 157 ? 7.173 20.899 -15.584 1.00 52.88 157 ASN A N 1
ATOM 1279 C CA . ASN A 1 157 ? 6.375 20.325 -16.679 1.00 52.88 157 ASN A CA 1
ATOM 1280 C C . ASN A 1 157 ? 7.198 19.635 -17.780 1.00 52.88 157 ASN A C 1
ATOM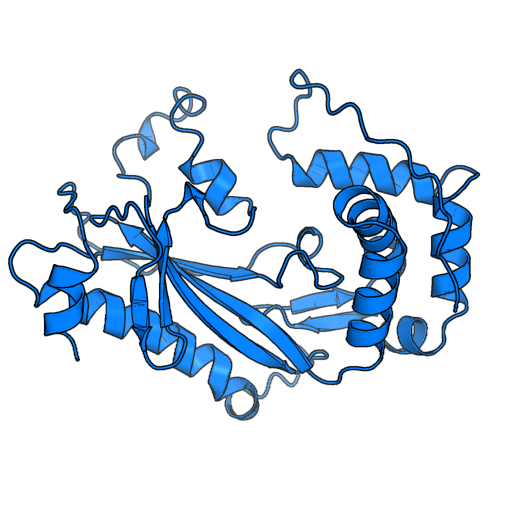 1282 O O . ASN A 1 157 ? 6.617 18.964 -18.627 1.00 52.88 157 ASN A O 1
ATOM 1286 N N . ASP A 1 158 ? 8.526 19.758 -17.759 1.00 62.25 158 ASP A N 1
ATOM 1287 C CA . ASP A 1 158 ? 9.398 19.112 -18.749 1.00 62.25 158 ASP A CA 1
ATOM 1288 C C . ASP A 1 158 ? 9.917 17.739 -18.292 1.00 62.25 158 ASP A C 1
ATOM 1290 O O . ASP A 1 158 ? 10.580 17.037 -19.061 1.00 62.25 158 ASP A O 1
ATOM 1294 N N . LEU A 1 159 ? 9.647 17.335 -17.043 1.00 69.00 159 LEU A N 1
ATOM 1295 C CA . LEU A 1 159 ? 10.045 16.014 -16.572 1.00 69.00 159 LEU A CA 1
ATOM 1296 C C . LEU A 1 159 ? 9.022 14.970 -17.039 1.00 69.00 159 LEU A C 1
ATOM 1298 O O . LEU A 1 159 ? 7.827 15.133 -16.784 1.00 69.00 159 LEU A O 1
ATOM 1302 N N . PRO A 1 160 ? 9.461 13.885 -17.702 1.00 81.19 160 PRO A N 1
ATOM 1303 C CA . PRO A 1 160 ? 8.559 12.797 -18.046 1.00 81.19 160 PRO A CA 1
ATOM 1304 C C . PRO A 1 160 ? 7.943 12.214 -16.769 1.00 81.19 160 PRO A C 1
ATOM 1306 O O . PRO A 1 160 ? 8.615 12.103 -15.743 1.00 81.19 160 PRO A O 1
ATOM 1309 N N . MET A 1 161 ? 6.671 11.824 -16.843 1.00 87.31 161 MET A N 1
ATOM 1310 C CA . MET A 1 161 ? 5.972 11.171 -15.736 1.00 87.31 161 MET A CA 1
ATOM 1311 C C . MET A 1 161 ? 6.089 9.644 -15.841 1.00 87.31 161 MET A C 1
ATOM 1313 O O . MET A 1 161 ? 6.065 9.101 -16.952 1.00 87.31 161 MET A O 1
ATOM 1317 N N . PRO A 1 162 ? 6.200 8.924 -14.709 1.00 91.94 162 PRO A N 1
ATOM 1318 C CA . PRO A 1 162 ? 6.172 7.468 -14.709 1.00 91.94 162 PRO A CA 1
ATOM 1319 C C . PRO A 1 162 ? 4.870 6.923 -15.299 1.00 91.94 162 PRO A C 1
ATOM 1321 O O . PRO A 1 162 ? 3.779 7.296 -14.872 1.00 91.94 162 PRO A O 1
ATOM 1324 N N . LYS A 1 163 ? 4.988 5.985 -16.242 1.00 93.62 163 LYS A N 1
ATOM 1325 C CA . LYS A 1 163 ? 3.849 5.241 -16.812 1.00 93.62 163 LYS A CA 1
ATOM 1326 C C . LYS A 1 163 ? 3.774 3.793 -16.335 1.00 93.62 163 LYS A C 1
ATOM 1328 O O . LYS A 1 163 ? 2.805 3.090 -16.619 1.00 93.62 163 LYS A O 1
ATOM 1333 N N . ALA A 1 164 ? 4.785 3.351 -15.600 1.00 96.06 164 ALA A N 1
ATOM 1334 C CA . ALA A 1 164 ? 4.877 2.018 -15.043 1.00 96.06 164 ALA A CA 1
ATOM 1335 C C . ALA A 1 164 ? 5.590 2.055 -13.688 1.00 96.06 164 ALA A C 1
ATOM 1337 O O . ALA A 1 164 ? 6.258 3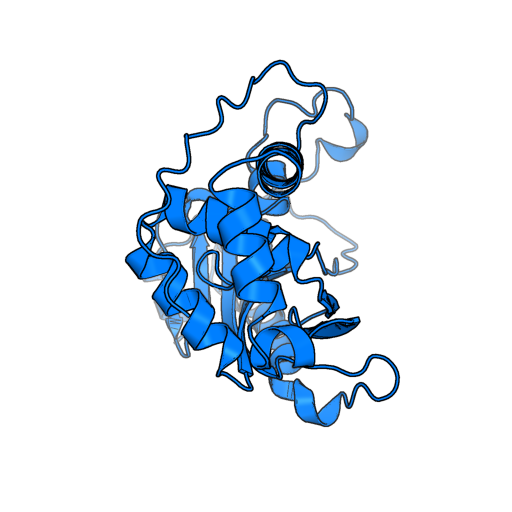.032 -13.327 1.00 96.06 164 ALA A O 1
ATOM 1338 N N . ALA A 1 165 ? 5.458 0.964 -12.948 1.00 96.88 165 ALA A N 1
ATOM 1339 C CA . ALA A 1 165 ? 6.200 0.727 -11.726 1.00 96.88 165 ALA A CA 1
ATOM 1340 C C . ALA A 1 165 ? 6.707 -0.710 -11.672 1.00 96.88 165 ALA A C 1
ATOM 1342 O O . ALA A 1 165 ? 6.009 -1.635 -12.085 1.00 96.88 165 ALA A O 1
ATOM 1343 N N . ILE A 1 166 ? 7.896 -0.896 -11.108 1.00 97.06 166 ILE A N 1
ATOM 1344 C CA . ILE A 1 166 ? 8.385 -2.207 -10.690 1.00 97.06 166 ILE A CA 1
ATOM 1345 C C . ILE A 1 166 ? 7.940 -2.410 -9.246 1.00 97.06 166 ILE A C 1
ATOM 1347 O O . ILE A 1 166 ? 8.133 -1.530 -8.406 1.00 97.06 166 ILE A O 1
ATOM 1351 N N . THR A 1 167 ? 7.316 -3.541 -8.949 1.00 96.12 167 THR A N 1
ATOM 1352 C CA . THR A 1 167 ? 6.708 -3.799 -7.646 1.00 96.12 167 THR A CA 1
ATOM 1353 C C . THR A 1 167 ? 7.117 -5.147 -7.082 1.00 96.12 167 THR A C 1
ATOM 1355 O O . THR A 1 167 ? 7.387 -6.091 -7.823 1.00 96.12 167 THR A O 1
ATOM 1358 N N . TYR A 1 168 ? 7.136 -5.230 -5.756 1.00 94.75 168 TYR A N 1
ATOM 1359 C CA . TYR A 1 168 ? 7.298 -6.470 -5.011 1.00 94.75 168 TYR A CA 1
ATOM 1360 C C . TYR A 1 168 ? 6.515 -6.382 -3.703 1.00 94.75 168 TYR A C 1
ATOM 1362 O O . TYR A 1 168 ? 6.624 -5.394 -2.980 1.00 94.75 168 TYR A O 1
ATOM 1370 N N . THR A 1 169 ? 5.724 -7.404 -3.380 1.00 92.81 169 THR A N 1
ATOM 1371 C CA . THR A 1 169 ? 4.991 -7.448 -2.106 1.00 92.81 169 THR A CA 1
ATOM 1372 C C . THR A 1 169 ? 5.746 -8.302 -1.103 1.00 92.81 169 THR A C 1
ATOM 1374 O O . THR A 1 169 ? 6.056 -9.457 -1.381 1.00 92.81 169 THR A O 1
ATOM 1377 N N . CYS A 1 170 ? 6.005 -7.759 0.083 1.00 90.56 170 CYS A N 1
ATOM 1378 C CA . CYS A 1 170 ? 6.666 -8.481 1.163 1.00 90.56 170 CYS A CA 1
ATOM 1379 C C . CYS A 1 170 ? 5.934 -8.326 2.493 1.00 90.56 170 CYS A C 1
ATOM 1381 O O . CYS A 1 170 ? 5.298 -7.308 2.749 1.00 90.56 170 CYS A O 1
ATOM 1383 N N . GLU A 1 171 ? 6.089 -9.308 3.375 1.00 90.38 171 GLU A N 1
ATOM 1384 C CA . GLU A 1 171 ? 5.596 -9.232 4.749 1.00 90.38 171 GLU A CA 1
ATOM 1385 C C . GLU A 1 171 ? 6.616 -8.505 5.631 1.00 90.38 171 GLU A C 1
ATOM 1387 O O . GLU A 1 171 ? 7.764 -8.946 5.732 1.00 90.38 171 GLU A O 1
ATOM 1392 N N . VAL A 1 172 ? 6.207 -7.444 6.325 1.00 88.69 172 VAL A N 1
ATOM 1393 C CA . VAL A 1 172 ? 7.032 -6.714 7.308 1.00 88.69 172 VAL A CA 1
ATOM 1394 C C . VAL A 1 172 ? 6.455 -6.861 8.708 1.00 88.69 172 VAL A C 1
ATOM 1396 O O . VAL A 1 172 ? 5.265 -7.136 8.864 1.00 88.69 172 VAL A O 1
ATOM 1399 N N . LYS A 1 173 ? 7.272 -6.678 9.751 1.00 90.69 173 LYS A N 1
ATOM 1400 C CA . LYS A 1 173 ? 6.754 -6.664 11.124 1.00 90.69 173 LYS A CA 1
ATOM 1401 C C . LYS A 1 173 ? 5.782 -5.492 11.294 1.00 90.69 173 LYS A C 1
ATOM 1403 O O . LYS A 1 173 ? 6.107 -4.363 10.940 1.00 90.69 173 LYS A O 1
ATOM 1408 N N . LYS A 1 174 ? 4.593 -5.755 11.847 1.00 91.50 174 LYS A N 1
ATOM 1409 C CA . LYS A 1 174 ? 3.538 -4.743 11.991 1.00 91.50 174 LYS A CA 1
ATOM 1410 C C . LYS A 1 174 ? 3.958 -3.625 12.942 1.00 91.50 174 LYS A C 1
ATOM 1412 O O . LYS A 1 174 ? 3.911 -2.464 12.559 1.00 91.50 174 LYS A O 1
ATOM 1417 N N . ILE A 1 175 ? 4.346 -3.971 14.169 1.00 90.44 175 ILE A N 1
ATOM 1418 C CA . ILE A 1 175 ? 4.767 -2.996 15.180 1.00 90.44 175 ILE A CA 1
ATOM 1419 C C . ILE A 1 175 ? 6.269 -2.780 15.056 1.00 90.44 175 ILE A C 1
ATOM 1421 O O . ILE A 1 175 ? 7.054 -3.728 15.168 1.00 90.44 175 ILE A O 1
ATOM 1425 N N . THR A 1 176 ? 6.655 -1.524 14.878 1.00 84.44 176 THR A N 1
ATOM 1426 C CA . THR A 1 176 ? 8.047 -1.091 14.889 1.00 84.44 176 THR A CA 1
ATOM 1427 C C . THR A 1 176 ? 8.278 -0.099 16.021 1.00 84.44 176 THR A C 1
ATOM 1429 O O . THR A 1 176 ? 7.360 0.593 16.451 1.00 84.44 176 THR A O 1
ATOM 1432 N N . ASN A 1 177 ? 9.502 -0.049 16.533 1.00 80.81 177 ASN A N 1
ATOM 1433 C CA . ASN A 1 177 ? 9.911 0.961 17.497 1.00 80.81 177 ASN A CA 1
ATOM 1434 C C . ASN A 1 177 ? 10.895 1.899 16.787 1.00 80.81 177 ASN A C 1
ATOM 1436 O O . ASN A 1 177 ? 11.976 1.434 16.418 1.00 80.81 177 ASN A O 1
ATOM 1440 N N . PRO A 1 178 ? 10.560 3.187 16.597 1.00 70.25 178 PRO A N 1
ATOM 1441 C CA . PRO A 1 178 ? 11.455 4.145 15.951 1.00 70.25 178 PRO A CA 1
ATOM 1442 C C . PRO A 1 178 ? 12.817 4.260 16.646 1.00 70.25 178 PRO A C 1
ATOM 1444 O O . PRO A 1 178 ? 13.824 4.476 15.978 1.00 70.25 178 PRO A O 1
ATOM 1447 N N . GLU A 1 179 ? 12.857 4.090 17.970 1.00 71.19 179 GLU A N 1
ATOM 1448 C CA . GLU A 1 179 ? 14.080 4.215 18.773 1.00 71.19 179 GLU A CA 1
ATOM 1449 C C . GLU A 1 179 ? 14.954 2.959 18.727 1.00 71.19 179 GLU A C 1
ATOM 1451 O O . GLU A 1 179 ? 16.166 3.032 18.908 1.00 71.19 179 GLU A O 1
ATOM 1456 N N . SER A 1 180 ? 14.351 1.799 18.460 1.00 64.62 180 SER A N 1
ATOM 1457 C CA . SER A 1 180 ? 15.049 0.516 18.364 1.00 64.62 180 SER A CA 1
ATOM 1458 C C . SER A 1 180 ? 14.856 -0.115 16.988 1.00 64.62 180 SER A C 1
ATOM 1460 O O . SER A 1 180 ? 14.671 -1.333 16.892 1.00 64.62 180 SER A O 1
ATOM 1462 N N . TYR A 1 181 ? 14.832 0.712 15.935 1.00 63.25 181 TYR A N 1
ATOM 1463 C CA . TYR A 1 181 ? 14.691 0.232 14.566 1.00 63.25 181 TYR A CA 1
ATOM 1464 C C . TYR A 1 181 ? 15.918 -0.601 14.203 1.00 63.25 181 TYR A C 1
ATOM 1466 O O . TYR A 1 181 ? 16.974 -0.099 13.814 1.00 63.25 181 TYR A O 1
ATOM 1474 N N . ASP A 1 182 ? 15.765 -1.902 14.394 1.00 63.41 182 ASP A N 1
ATOM 1475 C CA . ASP A 1 182 ? 16.771 -2.899 14.111 1.00 63.41 182 ASP A CA 1
ATOM 1476 C C . ASP A 1 182 ? 16.787 -3.131 12.600 1.00 63.41 182 ASP A C 1
ATOM 1478 O O . ASP A 1 182 ? 16.033 -3.951 12.066 1.00 63.41 182 ASP A O 1
ATOM 1482 N N . ARG A 1 183 ? 17.630 -2.352 11.906 1.00 59.88 183 ARG A N 1
ATOM 1483 C CA . ARG A 1 183 ? 17.829 -2.462 10.453 1.00 59.88 183 ARG A CA 1
ATOM 1484 C C . ARG A 1 183 ? 18.107 -3.903 10.026 1.00 59.88 183 ARG A C 1
ATOM 1486 O O . ARG A 1 183 ? 17.692 -4.279 8.936 1.00 59.88 183 ARG A O 1
ATOM 1493 N N . GLU A 1 184 ? 18.754 -4.708 10.870 1.00 58.31 184 GLU A N 1
ATOM 1494 C CA . GLU A 1 184 ? 19.097 -6.087 10.529 1.00 58.31 184 GLU A CA 1
ATOM 1495 C C . GLU A 1 184 ? 17.872 -7.013 10.504 1.00 58.31 184 GLU A C 1
ATOM 1497 O O . GLU A 1 184 ? 17.825 -7.945 9.700 1.00 58.31 184 GLU A O 1
ATOM 1502 N N . LYS A 1 185 ? 16.845 -6.746 11.325 1.00 58.59 185 LYS A N 1
ATOM 1503 C CA . LYS A 1 185 ? 15.627 -7.578 11.398 1.00 58.59 185 LYS A CA 1
ATOM 1504 C C . LYS A 1 185 ? 14.587 -7.263 10.327 1.00 58.59 185 LYS A C 1
ATOM 1506 O O . LYS A 1 185 ? 13.841 -8.162 9.942 1.00 58.59 185 LYS A O 1
ATOM 1511 N N . ASP A 1 186 ? 14.568 -6.035 9.817 1.00 63.41 186 ASP A N 1
ATOM 1512 C CA . ASP A 1 186 ? 13.738 -5.630 8.671 1.00 63.41 186 ASP A CA 1
ATOM 1513 C C . ASP A 1 186 ? 14.535 -5.576 7.350 1.00 63.41 186 ASP A C 1
ATOM 1515 O O . ASP A 1 186 ? 14.052 -5.034 6.351 1.00 63.41 186 ASP A O 1
ATOM 1519 N N . ASN A 1 187 ? 15.719 -6.211 7.309 1.00 70.94 187 ASN A N 1
ATOM 1520 C CA . ASN A 1 187 ? 16.579 -6.306 6.123 1.00 70.94 187 ASN A CA 1
ATOM 1521 C C . ASN A 1 187 ? 15.802 -6.708 4.868 1.00 70.94 187 ASN A C 1
ATOM 1523 O O . ASN A 1 187 ? 16.057 -6.172 3.801 1.00 70.94 187 ASN A O 1
ATOM 1527 N N . HIS A 1 188 ? 14.806 -7.588 4.990 1.00 80.75 188 HIS A N 1
ATOM 1528 C CA . HIS A 1 188 ? 14.036 -8.063 3.846 1.00 80.75 188 HIS A CA 1
ATOM 1529 C C . HIS A 1 188 ? 13.393 -6.916 3.045 1.00 80.75 188 HIS A C 1
ATOM 1531 O O . HIS A 1 188 ? 13.558 -6.860 1.832 1.00 80.75 188 HIS A O 1
ATOM 1537 N N . PHE A 1 189 ? 12.721 -5.953 3.689 1.00 84.50 189 PHE A N 1
ATOM 1538 C CA . PHE A 1 189 ? 12.110 -4.836 2.954 1.00 84.50 189 PHE A CA 1
ATOM 1539 C C . PHE A 1 189 ? 13.170 -3.996 2.229 1.00 84.50 189 PHE A C 1
ATOM 1541 O O . PHE A 1 189 ? 13.023 -3.709 1.042 1.00 84.50 189 PHE A O 1
ATOM 1548 N N . VAL A 1 190 ? 14.257 -3.647 2.926 1.00 84.19 190 VAL A N 1
ATOM 1549 C CA . VAL A 1 190 ? 15.341 -2.813 2.384 1.00 84.19 190 VAL A CA 1
ATOM 1550 C C . VAL A 1 190 ? 16.071 -3.523 1.243 1.00 84.19 190 VAL A C 1
ATOM 1552 O O . VAL A 1 190 ? 16.276 -2.929 0.189 1.00 84.19 190 VAL A O 1
ATOM 1555 N N . THR A 1 191 ? 16.404 -4.804 1.417 1.00 87.69 191 THR A N 1
ATOM 1556 C CA . THR A 1 191 ? 17.027 -5.647 0.392 1.00 87.69 191 THR A CA 1
ATOM 1557 C C . THR A 1 191 ? 16.172 -5.690 -0.865 1.00 87.69 191 THR A C 1
ATOM 1559 O O . THR A 1 191 ? 16.692 -5.478 -1.957 1.00 87.69 191 THR A O 1
ATOM 1562 N N . PHE A 1 192 ? 14.861 -5.899 -0.729 1.00 87.44 192 PHE A N 1
ATOM 1563 C CA . PHE A 1 192 ? 13.978 -5.906 -1.890 1.00 87.44 192 PHE A CA 1
ATOM 1564 C C . PHE A 1 192 ? 13.788 -4.514 -2.493 1.00 87.44 192 PHE A C 1
ATOM 1566 O O . PHE A 1 192 ? 13.716 -4.419 -3.712 1.00 87.44 192 PHE A O 1
ATOM 1573 N N . SER A 1 193 ? 13.787 -3.434 -1.700 1.00 87.75 193 SER A N 1
ATOM 1574 C CA . SER A 1 193 ? 13.798 -2.071 -2.254 1.00 87.75 193 SER A CA 1
ATOM 1575 C C . SER A 1 193 ? 15.011 -1.870 -3.152 1.00 87.75 193 SER A C 1
ATOM 1577 O O . SER A 1 193 ? 14.843 -1.397 -4.270 1.00 87.75 193 SER A O 1
ATOM 1579 N N . SER A 1 194 ? 16.207 -2.256 -2.697 1.00 89.88 194 SER A N 1
ATOM 1580 C CA . SER A 1 194 ? 17.434 -2.197 -3.499 1.00 89.88 194 SER A CA 1
ATOM 1581 C C . SER A 1 194 ? 17.358 -3.090 -4.737 1.00 89.88 194 SER A C 1
ATOM 1583 O O . SER A 1 194 ? 17.702 -2.635 -5.823 1.00 89.88 194 SER A O 1
ATOM 1585 N N . LEU A 1 195 ? 16.813 -4.304 -4.612 1.00 92.00 195 LEU A N 1
ATOM 1586 C CA . LEU A 1 195 ? 16.643 -5.214 -5.744 1.00 92.00 195 LEU A CA 1
ATOM 1587 C C . LEU A 1 195 ? 15.773 -4.610 -6.857 1.00 92.00 195 LEU A C 1
ATOM 1589 O O . LEU A 1 195 ? 16.075 -4.806 -8.028 1.00 92.00 195 LEU A O 1
ATOM 1593 N N . LEU A 1 196 ? 14.726 -3.842 -6.527 1.00 94.75 196 LEU A N 1
ATOM 1594 C CA . LEU A 1 196 ? 13.915 -3.169 -7.552 1.00 94.75 196 LEU A CA 1
ATOM 1595 C C . LEU A 1 196 ? 14.746 -2.186 -8.394 1.00 94.75 196 LEU A C 1
ATOM 1597 O O . LEU A 1 196 ? 14.508 -2.067 -9.597 1.00 94.75 196 LEU A O 1
ATOM 1601 N N . TYR A 1 197 ? 15.733 -1.510 -7.792 1.00 93.75 197 TYR A N 1
ATOM 1602 C CA . TYR A 1 197 ? 16.670 -0.660 -8.537 1.00 93.75 197 TYR A CA 1
ATOM 1603 C C . TYR A 1 197 ? 17.567 -1.489 -9.450 1.00 93.75 197 TYR A C 1
ATOM 1605 O O . TYR A 1 197 ? 17.740 -1.121 -10.610 1.00 93.75 197 TYR A O 1
ATOM 1613 N N . ASP A 1 198 ? 18.095 -2.610 -8.964 1.00 93.81 198 ASP A N 1
ATOM 1614 C CA . ASP A 1 198 ? 18.935 -3.495 -9.773 1.00 93.81 198 ASP A CA 1
ATOM 1615 C C . ASP A 1 198 ? 18.157 -4.046 -10.975 1.00 93.81 198 ASP A C 1
ATOM 1617 O O . ASP A 1 198 ? 18.666 -4.040 -12.093 1.00 93.81 198 ASP A O 1
ATOM 1621 N N . VAL A 1 199 ? 16.887 -4.422 -10.784 1.00 94.81 199 VAL A N 1
ATOM 1622 C CA . VAL A 1 199 ? 15.990 -4.833 -11.876 1.00 94.81 199 VAL A CA 1
ATOM 1623 C C . VAL A 1 199 ? 15.802 -3.704 -12.892 1.00 94.81 199 VAL A C 1
ATOM 1625 O O . VAL A 1 199 ? 15.916 -3.943 -14.093 1.00 94.81 199 VAL A O 1
ATOM 1628 N N . ALA A 1 200 ? 15.566 -2.467 -12.443 1.00 94.69 200 ALA A N 1
ATOM 1629 C CA . ALA A 1 200 ? 15.478 -1.316 -13.343 1.00 94.69 200 ALA A CA 1
ATOM 1630 C C . ALA A 1 200 ? 16.773 -1.111 -14.147 1.00 94.69 200 ALA A C 1
ATOM 1632 O O . ALA A 1 200 ? 16.720 -0.842 -15.344 1.00 94.69 200 ALA A O 1
ATOM 1633 N N . LEU A 1 201 ? 17.943 -1.272 -13.524 1.00 92.56 201 LEU A N 1
ATOM 1634 C CA . LEU A 1 201 ? 19.226 -1.176 -14.219 1.00 92.56 201 LEU A CA 1
ATOM 1635 C C . LEU A 1 201 ? 19.408 -2.313 -15.234 1.00 92.56 201 LEU A C 1
ATOM 1637 O O . LEU A 1 201 ? 19.779 -2.040 -16.375 1.00 92.56 201 LEU A O 1
ATOM 1641 N N . LEU A 1 202 ? 19.081 -3.553 -14.861 1.00 93.69 202 LEU A N 1
ATOM 1642 C CA . LEU A 1 202 ? 19.150 -4.724 -15.739 1.00 93.69 202 LEU A CA 1
ATOM 1643 C C . LEU A 1 202 ? 18.224 -4.601 -16.953 1.00 93.69 202 LEU A C 1
ATOM 1645 O O . LEU A 1 202 ? 18.622 -4.979 -18.052 1.00 93.69 202 LEU A O 1
ATOM 1649 N N . LEU A 1 203 ? 17.040 -4.003 -16.805 1.00 92.62 203 LEU A N 1
ATOM 1650 C CA . LEU A 1 203 ? 16.125 -3.751 -17.925 1.00 92.62 203 LEU A CA 1
ATOM 1651 C C . LEU A 1 203 ? 16.762 -2.897 -19.036 1.00 92.62 203 LEU A C 1
ATOM 1653 O O . LEU A 1 203 ? 16.414 -3.071 -20.200 1.00 92.62 203 LEU A O 1
ATOM 1657 N N . ASN A 1 204 ? 17.734 -2.031 -18.720 1.00 91.06 204 ASN A N 1
ATOM 1658 C CA . ASN A 1 204 ? 18.471 -1.257 -19.733 1.00 91.06 204 ASN A CA 1
ATOM 1659 C C . ASN A 1 204 ? 19.452 -2.098 -20.564 1.00 91.06 204 ASN A C 1
ATOM 1661 O O . ASN A 1 204 ? 19.995 -1.601 -21.549 1.00 91.06 204 ASN A O 1
ATOM 1665 N N . THR A 1 205 ? 19.717 -3.349 -20.179 1.00 91.12 205 THR A N 1
ATOM 1666 C CA . THR A 1 205 ? 20.542 -4.268 -20.980 1.00 91.12 205 THR A CA 1
ATOM 1667 C C . THR A 1 205 ? 19.762 -4.877 -22.146 1.00 91.12 205 THR A C 1
ATOM 1669 O O . THR A 1 205 ? 20.368 -5.322 -23.122 1.00 91.12 205 THR A O 1
ATOM 1672 N N . VAL A 1 206 ? 18.425 -4.840 -22.091 1.00 89.50 206 VAL A N 1
ATOM 1673 C CA . VAL A 1 206 ? 17.552 -5.293 -23.177 1.00 89.50 206 VAL A CA 1
ATOM 1674 C C . VAL A 1 206 ? 17.555 -4.250 -24.289 1.00 89.50 206 VAL A C 1
ATOM 1676 O O . VAL A 1 206 ? 17.250 -3.073 -24.076 1.00 89.50 206 VAL A O 1
ATOM 1679 N N . ASN A 1 207 ? 17.894 -4.676 -25.506 1.00 86.56 207 ASN A N 1
ATOM 1680 C CA . ASN A 1 207 ? 18.022 -3.763 -26.634 1.00 86.56 207 ASN A CA 1
ATOM 1681 C C . ASN A 1 207 ? 16.709 -3.002 -26.896 1.00 86.56 207 ASN A C 1
ATOM 1683 O O . ASN A 1 207 ? 15.645 -3.593 -27.063 1.00 86.56 207 ASN A O 1
ATOM 1687 N N . GLY A 1 208 ? 16.801 -1.674 -26.971 1.00 86.06 208 GLY A N 1
ATOM 1688 C CA . GLY A 1 208 ? 15.661 -0.797 -27.234 1.00 86.06 208 GLY A CA 1
ATOM 1689 C C . GLY A 1 208 ? 14.831 -0.409 -26.006 1.00 86.06 208 GLY A C 1
ATOM 1690 O O . GLY A 1 208 ? 13.942 0.432 -26.156 1.00 86.06 208 GLY A O 1
ATOM 1691 N N . ILE A 1 209 ? 15.143 -0.935 -24.818 1.00 90.31 209 ILE A N 1
ATOM 1692 C CA . ILE A 1 209 ? 14.477 -0.587 -23.557 1.00 90.31 209 ILE A CA 1
ATOM 1693 C C . ILE A 1 209 ? 15.259 0.504 -22.815 1.00 90.31 209 ILE A C 1
ATOM 1695 O O . ILE A 1 209 ? 16.487 0.532 -22.825 1.00 90.31 209 ILE A O 1
ATOM 1699 N N . SER A 1 210 ? 14.536 1.434 -22.189 1.00 91.25 210 SER A N 1
ATOM 1700 C CA . SER A 1 210 ? 15.090 2.494 -21.341 1.00 91.25 210 SER A CA 1
ATOM 1701 C C . SER A 1 210 ? 14.326 2.524 -20.026 1.00 91.25 210 SER A C 1
ATOM 1703 O O . SER A 1 210 ? 13.191 2.977 -19.999 1.00 91.25 210 SER A O 1
ATOM 1705 N N . CYS A 1 211 ? 14.934 2.077 -18.933 1.00 92.31 211 CYS A N 1
ATOM 1706 C CA . CYS A 1 211 ? 14.311 2.031 -17.615 1.00 92.31 211 CYS A CA 1
ATOM 1707 C C . CYS A 1 211 ? 15.083 2.899 -16.629 1.00 92.31 211 CYS A C 1
ATOM 1709 O O . CYS A 1 211 ? 16.165 2.528 -16.180 1.00 92.31 211 CYS A O 1
ATOM 1711 N N . ILE A 1 212 ? 14.534 4.048 -16.253 1.00 91.62 212 ILE A N 1
ATOM 1712 C CA . ILE A 1 212 ? 15.207 4.958 -15.323 1.00 91.62 212 ILE A CA 1
ATOM 1713 C C . ILE A 1 212 ? 14.459 4.910 -13.988 1.00 91.62 212 ILE A C 1
ATOM 1715 O O . ILE A 1 212 ? 13.279 5.272 -13.957 1.00 91.62 212 ILE A O 1
ATOM 1719 N N . PRO A 1 213 ? 15.096 4.467 -12.888 1.00 92.44 213 PRO A N 1
ATOM 1720 C CA . PRO A 1 213 ? 14.526 4.599 -11.550 1.00 92.44 213 PRO A CA 1
ATOM 1721 C C . PRO A 1 213 ? 14.098 6.049 -11.304 1.00 92.44 213 PRO A C 1
ATOM 1723 O O . PRO A 1 213 ? 14.828 6.968 -11.646 1.00 92.44 213 PRO A O 1
ATOM 1726 N N . PHE A 1 214 ? 12.918 6.285 -10.740 1.00 90.19 214 PHE A N 1
ATOM 1727 C CA . PHE A 1 214 ? 12.433 7.653 -10.530 1.00 90.19 214 PHE A CA 1
ATOM 1728 C C . PHE A 1 214 ? 12.162 7.945 -9.072 1.00 90.19 214 PHE A C 1
ATOM 1730 O O . PHE A 1 214 ? 12.678 8.904 -8.503 1.00 90.19 214 PHE A O 1
ATOM 1737 N N . TYR A 1 215 ? 11.319 7.117 -8.467 1.00 89.75 215 TYR A N 1
ATOM 1738 C CA . TYR A 1 215 ? 10.855 7.358 -7.119 1.00 89.75 215 TYR A CA 1
ATOM 1739 C C . TYR A 1 215 ? 10.476 6.042 -6.460 1.00 89.75 215 TYR A C 1
ATOM 1741 O O . TYR A 1 215 ? 9.703 5.266 -7.016 1.00 89.75 215 TYR A O 1
ATOM 1749 N N . SER A 1 216 ? 11.026 5.774 -5.280 1.00 90.94 216 SER A N 1
ATOM 1750 C CA . SER A 1 216 ? 10.679 4.593 -4.498 1.00 90.94 216 SER A CA 1
ATOM 1751 C C . SER A 1 216 ? 9.670 4.962 -3.424 1.00 90.94 216 SER A C 1
ATOM 1753 O O . SER A 1 216 ? 9.811 5.975 -2.740 1.00 90.94 216 SER A O 1
ATOM 1755 N N . THR A 1 217 ? 8.647 4.131 -3.286 1.00 90.94 217 THR A N 1
ATOM 1756 C CA . THR A 1 217 ? 7.559 4.274 -2.320 1.00 90.94 217 THR A CA 1
ATOM 1757 C C . THR A 1 217 ? 7.150 2.919 -1.789 1.00 90.94 217 THR A C 1
ATOM 1759 O O . THR A 1 217 ? 7.459 1.883 -2.378 1.00 90.94 217 THR A O 1
ATOM 1762 N N . SER A 1 218 ? 6.419 2.922 -0.683 1.00 88.75 218 SER A N 1
ATOM 1763 C CA . SER A 1 218 ? 5.770 1.718 -0.198 1.00 88.75 218 SER A CA 1
ATOM 1764 C C . SER A 1 218 ? 4.408 2.024 0.395 1.00 88.75 218 SER A C 1
ATOM 1766 O O . SER A 1 218 ? 4.231 3.032 1.082 1.00 88.75 218 SER A O 1
ATOM 1768 N N . TYR A 1 219 ? 3.452 1.135 0.142 1.00 83.81 219 TYR A N 1
ATOM 1769 C CA . TYR A 1 219 ? 2.102 1.235 0.690 1.00 83.81 219 TYR A CA 1
ATOM 1770 C C . TYR A 1 219 ? 1.632 -0.131 1.168 1.00 83.81 219 TYR A C 1
ATOM 1772 O O . TYR A 1 219 ? 2.044 -1.171 0.653 1.00 83.81 219 TYR A O 1
ATOM 1780 N N . SER A 1 220 ? 0.714 -0.135 2.123 1.00 83.94 220 SER A N 1
ATOM 1781 C CA . SER A 1 220 ? -0.080 -1.327 2.402 1.00 83.94 220 SER A CA 1
ATOM 1782 C C . SER A 1 220 ? -1.150 -1.488 1.319 1.00 83.94 220 SER A C 1
ATOM 1784 O O . SER A 1 220 ? -1.617 -0.501 0.748 1.00 83.94 220 SER A O 1
ATOM 1786 N N . SER A 1 221 ? -1.565 -2.728 1.046 1.00 81.69 221 SER A N 1
ATOM 1787 C CA . SER A 1 221 ? -2.713 -2.985 0.164 1.00 81.69 221 SER A CA 1
ATOM 1788 C C . SER A 1 221 ? -3.957 -2.225 0.646 1.00 81.69 221 SER A C 1
ATOM 1790 O O . SER A 1 221 ? -4.141 -2.028 1.846 1.00 81.69 221 SER A O 1
ATOM 1792 N N . ARG A 1 222 ? -4.849 -1.858 -0.281 1.00 80.62 222 ARG A N 1
ATOM 1793 C CA . ARG A 1 222 ? -6.170 -1.277 0.023 1.00 80.62 222 ARG A CA 1
ATOM 1794 C C . ARG A 1 222 ? -6.989 -2.127 0.993 1.00 80.62 222 ARG A C 1
ATOM 1796 O O . ARG A 1 222 ? -7.743 -1.608 1.809 1.00 80.62 222 ARG A O 1
ATOM 1803 N N . GLU A 1 223 ? -6.807 -3.437 0.913 1.00 84.94 223 GLU A N 1
ATOM 1804 C CA . GLU A 1 223 ? -7.459 -4.409 1.786 1.00 84.94 223 GLU A CA 1
ATOM 1805 C C . GLU A 1 223 ? -6.902 -4.408 3.212 1.00 84.94 223 GLU A C 1
ATOM 1807 O O . GLU A 1 223 ? -7.506 -5.004 4.098 1.00 84.94 223 GLU A O 1
ATOM 1812 N N . MET A 1 224 ? -5.757 -3.769 3.449 1.00 85.50 224 MET A N 1
ATOM 1813 C CA . MET A 1 224 ? -5.116 -3.721 4.752 1.00 85.50 224 MET A CA 1
ATOM 1814 C C . MET A 1 224 ? -5.567 -2.475 5.517 1.00 85.50 224 MET A C 1
ATOM 1816 O O . MET A 1 224 ? -5.486 -1.363 4.980 1.00 85.50 224 MET A O 1
ATOM 1820 N N . PRO A 1 225 ? -5.973 -2.620 6.789 1.00 82.81 225 PRO A N 1
ATOM 1821 C CA . PRO A 1 225 ? -6.203 -1.485 7.653 1.00 82.81 225 PRO A CA 1
ATOM 1822 C C . PRO A 1 225 ? -5.043 -0.515 7.687 1.00 82.81 225 PRO A C 1
ATOM 1824 O O . PRO A 1 225 ? -3.882 -0.898 7.543 1.00 82.81 225 PRO A O 1
ATOM 1827 N N . MET A 1 226 ? -5.389 0.754 7.897 1.00 73.00 226 MET A N 1
ATOM 1828 C CA . MET A 1 226 ? -4.444 1.859 8.004 1.00 73.00 226 MET A CA 1
ATOM 1829 C C . MET A 1 226 ? -3.724 2.223 6.695 1.00 73.00 226 MET A C 1
ATOM 1831 O O . MET A 1 226 ? -3.110 3.279 6.668 1.00 73.00 226 MET A O 1
ATOM 1835 N N . GLY A 1 227 ? -3.862 1.463 5.599 1.00 71.06 227 GLY A N 1
ATOM 1836 C CA . GLY A 1 227 ? -3.154 1.702 4.333 1.00 71.06 227 GLY A CA 1
ATOM 1837 C C . GLY A 1 227 ? -3.267 3.138 3.813 1.00 71.06 227 GLY A C 1
ATOM 1838 O O . GLY A 1 227 ? -2.362 3.950 3.999 1.00 71.06 227 GLY A O 1
ATOM 1839 N N . MET A 1 228 ? -4.397 3.474 3.198 1.00 66.25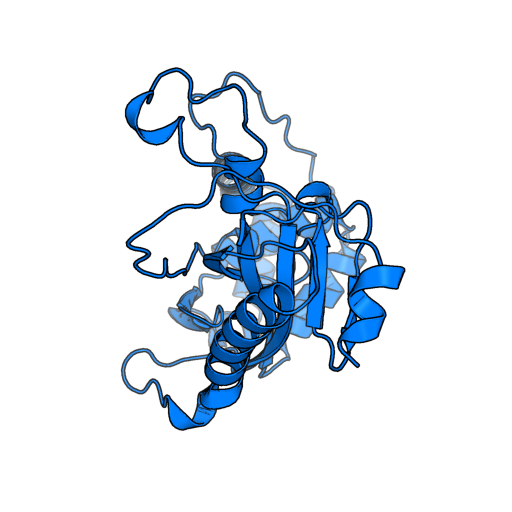 228 MET A N 1
ATOM 1840 C CA . MET A 1 228 ? -4.587 4.777 2.552 1.00 66.25 228 MET A CA 1
ATOM 1841 C C . MET A 1 228 ? -4.523 6.004 3.479 1.00 66.25 228 MET A C 1
ATOM 1843 O O . MET A 1 228 ? -4.343 7.124 3.012 1.00 66.25 228 MET A O 1
ATOM 1847 N N . PHE A 1 229 ? -4.671 5.809 4.792 1.00 68.06 229 PHE A N 1
ATOM 1848 C CA . PHE A 1 229 ? -4.785 6.896 5.772 1.00 68.06 229 PHE A CA 1
ATOM 1849 C C . PHE A 1 229 ? -3.530 7.097 6.632 1.00 68.06 229 PHE A C 1
ATOM 1851 O O . PHE A 1 229 ? -3.536 7.942 7.528 1.00 68.06 229 PHE A O 1
ATOM 1858 N N . CYS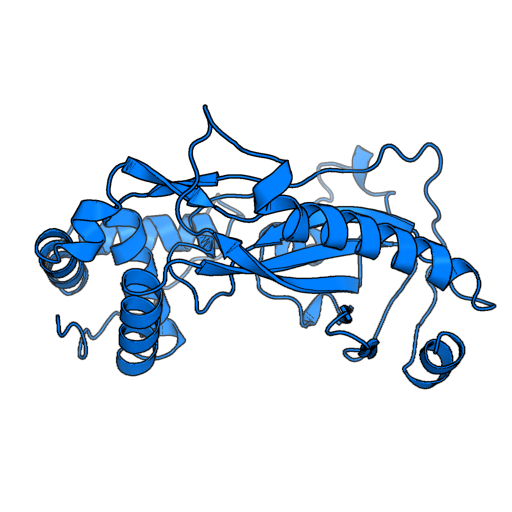 A 1 230 ? -2.449 6.347 6.390 1.00 57.34 230 CYS A N 1
ATOM 1859 C CA . CYS A 1 230 ? -1.239 6.412 7.219 1.00 57.34 230 CYS A CA 1
ATOM 1860 C C . CYS A 1 230 ? -0.050 7.133 6.593 1.00 57.34 230 CYS A C 1
ATOM 1862 O O . CYS A 1 230 ? 1.070 7.027 7.087 1.00 57.34 230 CYS A O 1
ATOM 1864 N N . GLY A 1 231 ? -0.302 7.947 5.569 1.00 56.06 231 GLY A N 1
ATOM 1865 C CA . GLY A 1 231 ? 0.701 8.795 4.938 1.00 56.06 231 GLY A CA 1
ATOM 1866 C C . GLY A 1 231 ? 1.674 8.032 4.040 1.00 56.06 231 GLY A C 1
ATOM 1867 O O . GLY A 1 231 ? 1.661 6.804 3.944 1.00 56.06 231 GLY A O 1
ATOM 1868 N N . ARG A 1 232 ? 2.579 8.790 3.420 1.00 65.25 232 ARG A N 1
ATOM 1869 C CA . ARG A 1 232 ? 3.603 8.326 2.472 1.00 65.25 232 ARG A CA 1
ATOM 1870 C C . ARG A 1 232 ? 4.957 8.137 3.155 1.00 65.25 232 ARG A C 1
ATOM 1872 O O . ARG A 1 232 ? 5.268 8.826 4.128 1.00 65.25 232 ARG A O 1
ATOM 1879 N N . SER A 1 233 ? 5.769 7.234 2.629 1.00 62.00 233 SER A N 1
ATOM 1880 C CA . SER A 1 233 ? 7.225 7.280 2.754 1.00 62.00 233 SER A CA 1
ATOM 1881 C C . SER A 1 233 ? 7.815 6.978 1.385 1.00 62.00 233 SER A C 1
ATOM 1883 O O . SER A 1 233 ? 7.270 6.180 0.621 1.00 62.00 233 SER A O 1
ATOM 1885 N N . GLY A 1 234 ? 8.887 7.679 1.038 1.00 70.88 234 GLY A N 1
ATOM 1886 C CA . GLY A 1 234 ? 9.535 7.464 -0.237 1.00 70.88 234 GLY A CA 1
ATOM 1887 C C . GLY A 1 234 ? 10.833 8.228 -0.369 1.00 70.88 234 GLY A C 1
ATOM 1888 O O . GLY A 1 234 ? 11.095 9.185 0.363 1.00 70.88 234 GLY A O 1
ATOM 1889 N N . SER A 1 235 ? 11.643 7.787 -1.314 1.00 72.88 235 SER A N 1
ATOM 1890 C CA . SER A 1 235 ? 12.950 8.348 -1.611 1.00 72.88 235 SER A CA 1
ATOM 1891 C C . SER A 1 235 ? 13.091 8.521 -3.115 1.00 72.88 235 SER A C 1
ATOM 1893 O O . SER A 1 235 ? 12.653 7.684 -3.903 1.00 72.88 235 SER A O 1
ATOM 1895 N N . ALA A 1 236 ? 13.678 9.646 -3.511 1.00 74.00 236 ALA A N 1
ATOM 1896 C CA . ALA A 1 236 ? 14.081 9.870 -4.886 1.00 74.00 236 ALA A CA 1
ATOM 1897 C C . ALA A 1 236 ? 15.589 9.602 -4.983 1.00 74.00 236 ALA A C 1
ATOM 1899 O O . ALA A 1 236 ? 16.350 10.211 -4.218 1.00 74.00 236 ALA A O 1
ATOM 1900 N N . PRO A 1 237 ? 16.049 8.715 -5.876 1.00 67.94 237 PRO A N 1
ATOM 1901 C CA . PRO A 1 237 ? 17.448 8.696 -6.272 1.00 67.94 237 PRO A CA 1
ATOM 1902 C C . PRO A 1 237 ? 17.860 10.072 -6.815 1.00 67.94 237 PRO A C 1
ATOM 1904 O O . PRO A 1 237 ? 17.088 10.771 -7.474 1.00 67.94 237 PRO A O 1
ATOM 1907 N N . ARG A 1 238 ? 19.098 10.483 -6.528 1.00 65.38 238 ARG A N 1
ATOM 1908 C CA . ARG A 1 238 ? 19.675 11.686 -7.135 1.00 65.38 238 ARG A CA 1
ATOM 1909 C C . ARG A 1 238 ? 20.207 11.310 -8.511 1.00 65.38 238 ARG A C 1
ATOM 1911 O O . ARG A 1 238 ? 21.300 10.761 -8.610 1.00 65.38 238 ARG A O 1
ATOM 1918 N N . HIS A 1 239 ? 19.427 11.580 -9.549 1.00 64.12 239 HIS A N 1
ATOM 1919 C CA . HIS A 1 239 ? 19.884 11.447 -10.927 1.00 64.12 239 HIS A CA 1
ATOM 1920 C C . HIS A 1 239 ? 20.450 12.773 -11.428 1.00 64.12 239 HIS A C 1
ATOM 1922 O O . HIS A 1 239 ? 19.835 13.823 -11.252 1.00 64.12 239 HIS A O 1
ATOM 1928 N N . GLU A 1 240 ? 21.624 12.718 -12.054 1.00 54.12 240 GLU A N 1
ATOM 1929 C CA . GLU A 1 240 ? 22.246 13.882 -12.698 1.00 54.12 240 GLU A CA 1
ATOM 1930 C C . GLU A 1 240 ? 21.660 14.146 -14.095 1.00 54.12 240 GLU A C 1
ATOM 1932 O O . GLU A 1 240 ? 21.716 15.271 -14.585 1.00 54.12 240 GLU A O 1
ATOM 1937 N N . ILE A 1 241 ? 21.079 13.122 -14.734 1.00 63.47 241 ILE A N 1
ATOM 1938 C CA . ILE A 1 241 ? 20.548 13.178 -16.100 1.00 63.47 241 ILE A CA 1
ATOM 1939 C C . ILE A 1 241 ? 19.188 12.479 -16.144 1.00 63.47 241 ILE A C 1
ATOM 1941 O O . ILE A 1 241 ? 19.051 11.341 -15.693 1.00 63.47 241 ILE A O 1
ATOM 1945 N N . TRP A 1 242 ? 18.202 13.149 -16.738 1.00 65.94 242 TRP A N 1
ATOM 1946 C CA . TRP A 1 242 ? 16.885 12.591 -17.035 1.00 65.94 242 TRP A CA 1
ATOM 1947 C C . TRP A 1 242 ? 16.807 12.217 -18.517 1.00 65.94 242 TRP A C 1
ATOM 1949 O O . TRP A 1 242 ? 17.194 13.003 -19.381 1.00 65.94 242 TRP A O 1
ATOM 1959 N N . GLY A 1 243 ? 16.317 11.015 -18.821 1.00 64.81 243 GLY A N 1
ATOM 1960 C CA . GLY A 1 243 ? 16.052 10.587 -20.195 1.00 64.81 243 GLY A CA 1
ATOM 1961 C C . GLY A 1 243 ? 14.612 10.896 -20.599 1.00 64.81 243 GLY A C 1
ATOM 1962 O O . GLY A 1 243 ? 13.693 10.642 -19.830 1.00 64.81 243 GLY A O 1
ATOM 1963 N N . SER A 1 244 ? 14.407 11.409 -21.813 1.00 67.19 244 SER A N 1
ATOM 1964 C CA . SER A 1 244 ? 13.076 11.701 -22.377 1.00 67.19 244 SER A CA 1
ATOM 1965 C C . SER A 1 244 ? 12.519 10.580 -23.265 1.00 67.19 244 SER A C 1
ATOM 1967 O O . SER A 1 244 ? 11.381 10.651 -23.726 1.00 67.19 244 SER A O 1
ATOM 1969 N N . LYS A 1 245 ? 13.312 9.536 -23.535 1.00 78.50 245 LYS A N 1
ATOM 1970 C CA . LYS A 1 245 ? 12.911 8.425 -24.401 1.00 78.50 245 LYS A CA 1
ATOM 1971 C C . LYS A 1 245 ? 11.991 7.469 -23.642 1.00 78.50 245 LYS A C 1
ATOM 1973 O O . LYS A 1 245 ? 12.383 6.945 -22.606 1.00 78.50 245 LYS A O 1
ATOM 1978 N N . SER A 1 246 ? 10.812 7.201 -24.203 1.00 81.19 246 SER A N 1
ATOM 1979 C CA . SER A 1 246 ? 9.925 6.123 -23.758 1.00 81.19 246 SER A CA 1
ATOM 1980 C C . SER A 1 246 ? 10.032 4.917 -24.689 1.00 81.19 246 SER A C 1
ATOM 1982 O O . SER A 1 246 ? 10.126 5.063 -25.909 1.00 81.19 246 SER A O 1
ATOM 1984 N N . SER A 1 247 ? 10.034 3.727 -24.105 1.00 86.06 247 SER A N 1
ATOM 1985 C CA . SER A 1 247 ? 10.087 2.428 -24.762 1.00 86.06 247 SER A CA 1
ATOM 1986 C C . SER A 1 247 ? 8.899 1.591 -24.304 1.00 86.06 247 SER A C 1
ATOM 1988 O O . SER A 1 247 ? 8.515 1.621 -23.136 1.00 86.06 247 SER A O 1
ATOM 1990 N N . LYS A 1 248 ? 8.289 0.858 -25.237 1.00 85.38 248 LYS A N 1
ATOM 1991 C CA . LYS A 1 248 ? 7.183 -0.041 -24.919 1.00 85.38 248 LYS A CA 1
ATOM 1992 C C . LYS A 1 248 ? 7.745 -1.412 -24.576 1.00 85.38 248 LYS A C 1
ATOM 1994 O O . LYS A 1 248 ? 8.417 -2.022 -25.408 1.00 85.38 248 LYS A O 1
ATOM 1999 N N . LEU A 1 249 ? 7.476 -1.880 -23.364 1.00 85.94 249 LEU A N 1
ATOM 2000 C CA . LEU A 1 249 ? 7.883 -3.203 -22.918 1.00 85.94 249 LEU A CA 1
ATOM 2001 C C . LEU A 1 249 ? 6.687 -4.156 -23.018 1.00 85.94 249 LEU A C 1
ATOM 2003 O O . LEU A 1 249 ? 5.574 -3.826 -22.618 1.00 85.94 249 LEU A O 1
ATOM 2007 N N . SER A 1 250 ? 6.927 -5.332 -23.589 1.00 84.62 250 SER A N 1
ATOM 2008 C CA . SER A 1 250 ? 5.950 -6.414 -23.724 1.00 84.62 250 SER A CA 1
ATOM 2009 C C . SER A 1 250 ? 6.482 -7.669 -23.040 1.00 84.62 250 SER A C 1
ATOM 2011 O O . SER A 1 250 ? 7.695 -7.796 -22.844 1.00 84.62 250 SER A O 1
ATOM 2013 N N . ALA A 1 251 ? 5.597 -8.614 -22.717 1.00 78.56 251 ALA A N 1
ATOM 2014 C CA . ALA A 1 251 ? 5.990 -9.871 -22.087 1.00 78.56 251 ALA A CA 1
ATOM 2015 C C . ALA A 1 251 ? 7.062 -10.633 -22.894 1.00 78.56 251 ALA A C 1
ATOM 2017 O O . ALA A 1 251 ? 7.986 -11.183 -22.302 1.00 78.56 251 ALA A O 1
ATOM 2018 N N . SER A 1 252 ? 7.012 -10.604 -24.234 1.00 75.25 252 SER A N 1
ATOM 2019 C CA . SER A 1 252 ? 8.006 -11.281 -25.084 1.00 75.25 252 SER A CA 1
ATOM 2020 C C . SER A 1 252 ? 9.419 -10.717 -24.935 1.00 75.25 252 SER A C 1
ATOM 2022 O O . SER A 1 252 ? 10.372 -11.480 -24.979 1.00 75.25 252 SER A O 1
ATOM 2024 N N . ASN A 1 253 ? 9.555 -9.404 -24.721 1.00 69.62 253 ASN A N 1
ATOM 2025 C CA . ASN A 1 253 ? 10.858 -8.749 -24.557 1.00 69.62 253 ASN A CA 1
ATOM 2026 C C . ASN A 1 253 ? 11.408 -8.898 -23.130 1.00 69.62 253 ASN A C 1
ATOM 2028 O O . ASN A 1 253 ? 12.601 -8.730 -22.906 1.00 69.62 253 ASN A O 1
ATOM 2032 N N . ALA A 1 254 ? 10.538 -9.175 -22.154 1.00 64.44 254 ALA A N 1
ATOM 2033 C CA . ALA A 1 254 ? 10.932 -9.404 -20.768 1.00 64.44 254 ALA A CA 1
ATOM 2034 C C . ALA A 1 254 ? 11.430 -10.840 -20.521 1.00 64.44 254 ALA A C 1
ATOM 2036 O O . ALA A 1 254 ? 12.142 -11.073 -19.550 1.00 64.44 254 ALA A O 1
ATOM 2037 N N . LEU A 1 255 ? 11.087 -11.795 -21.395 1.00 60.12 255 LEU A N 1
ATOM 2038 C CA . LEU A 1 255 ? 11.544 -13.187 -21.294 1.00 60.12 255 LEU A CA 1
ATOM 2039 C C . LEU A 1 255 ? 13.054 -13.347 -21.517 1.00 60.12 255 LEU A C 1
ATOM 2041 O O . LEU A 1 255 ? 13.623 -14.291 -20.981 1.00 60.12 255 LEU A O 1
ATOM 2045 N N . ASP A 1 256 ? 13.700 -12.411 -22.217 1.00 61.94 256 ASP A N 1
ATOM 2046 C CA . ASP A 1 256 ? 15.156 -12.396 -22.428 1.00 61.94 256 ASP A CA 1
ATOM 2047 C C . ASP A 1 256 ? 15.961 -12.109 -21.134 1.00 61.94 256 ASP A C 1
ATOM 2049 O O . ASP A 1 256 ? 17.191 -12.120 -21.158 1.00 61.94 256 ASP A O 1
ATOM 2053 N N . LEU A 1 257 ? 15.284 -11.827 -20.010 1.00 57.78 257 LEU A N 1
ATOM 2054 C CA . LEU A 1 257 ? 15.885 -11.549 -18.695 1.00 57.78 257 LEU A CA 1
ATOM 2055 C C . LEU A 1 257 ? 15.898 -12.753 -17.734 1.00 57.78 257 LEU A C 1
ATOM 2057 O O . LEU A 1 257 ? 16.477 -12.634 -16.652 1.00 57.78 257 LEU A O 1
ATOM 2061 N N . ASN A 1 258 ? 15.253 -13.869 -18.096 1.00 47.31 258 ASN A N 1
ATOM 2062 C CA . ASN A 1 258 ? 15.267 -15.125 -17.329 1.00 47.31 258 ASN A CA 1
ATOM 2063 C C . ASN A 1 258 ? 16.371 -16.070 -17.815 1.00 47.31 258 ASN A C 1
ATOM 2065 O O . ASN A 1 258 ? 16.893 -16.827 -16.965 1.00 47.31 258 ASN A O 1
#